Protein AF-0000000073405684 (afdb_homodimer)

pLDDT: mean 96.56, std 4.75, range [58.62, 98.75]

Radius of gyration: 21.15 Å; Cα contacts (8 Å, |Δi|>4): 332; chains: 2; bounding box: 46×58×38 Å

Foldseek 3Di:
DQDDPVLLLLLVQQVVQVVVVAADALVSSCVVVVHDSVVSVVSVVVCVVVPQWDQDPRHIHGDPVVVVLNLLLVLLLQLQLQVVVVVPDDSVVSNVVCSVPSSPDDSVVSLVSCVVSPNDQGGPVGHGRDND/DQDDPVLLLLLVQQVVQVVVVAADALVSSCVVVVHDSVVSVVSVVVCVVVPQWDQDPRHIHGDPVVVVLNLLLVLLLQLQLQVVVVVPDDSVVSNVVCSVPSSPDDSVVSLVSCVVSPNDQGGPVGHGRDND

Organism: Sulfolobus acidocaldarius (strain ATCC 33909 / DSM 639 / JCM 8929 / NBRC 15157 / NCIMB 11770) (NCBI:txid330779)

InterPro domains:
  IPR001367 Iron dependent repressor, metal binding and dimerisation domain [PF02742] (63-130)
  IPR022689 Iron dependent repressor [SM00529] (25-122)
  IPR036388 Winged helix-like DNA-binding domain superfamily [G3DSA:1.10.10.10] (1-130)
  IPR036390 Winged helix DNA-binding domain superfamily [SSF46785] (8-87)
  IPR036421 Iron dependent repressor, metal binding and dimerisation domain superfamily [SSF47979] (63-130)
  IPR050536 MntR/IdeR Metal-Dependent Regulators [PTHR33238] (1-131)

Solvent-accessible surface area (backbone atoms only — not comparable to full-atom values): 14371 Å² total; per-residue (Å²): 135,89,62,52,68,67,57,50,53,52,49,53,54,34,38,59,35,41,75,72,75,35,58,24,45,67,65,57,49,11,58,76,69,71,48,53,54,68,59,39,48,55,51,50,50,52,37,33,75,71,50,31,29,45,80,55,97,81,27,32,44,63,31,74,61,31,49,50,53,52,50,51,41,51,43,36,34,35,53,49,24,37,52,36,35,75,60,66,39,50,67,68,56,16,52,61,55,33,70,61,34,34,65,46,53,54,67,72,54,45,57,39,46,38,56,68,66,66,55,62,57,49,24,84,88,64,49,78,40,82,77,128,134,89,61,52,67,66,56,49,51,52,50,51,54,35,40,56,34,41,74,72,75,35,58,24,45,68,64,56,50,11,59,75,69,71,48,53,56,68,59,40,48,55,52,50,51,52,37,33,75,72,50,31,30,44,81,55,97,81,28,33,42,64,31,71,61,32,49,51,52,52,51,53,40,52,43,36,34,36,51,50,25,38,52,36,34,75,59,66,40,50,66,67,56,17,52,60,56,32,71,62,33,36,67,46,53,54,67,70,55,46,55,40,46,37,57,69,67,66,55,61,59,50,22,82,87,65,49,77,39,81,77,128

Nearest PDB structures (foldseek):
  2x4h-assembly1_D  TM=9.765E-01  e=5.285E-14  Saccharolobus solfataricus P2
  2it0-assembly1_C  TM=7.763E-01  e=2.070E-07  Mycobacterium tuberculosis
  2qq9-assembly1_A-2  TM=7.401E-01  e=2.922E-07  Corynebacterium diphtheriae
  1xcv-assembly1_A-2  TM=7.404E-01  e=1.162E-06  Corynebacterium diphtheriae
  1on2-assembly1_B  TM=7.197E-01  e=5.812E-06  Bacillus subtilis

Structure (mmCIF, N/CA/C/O backbone):
data_AF-0000000073405684-model_v1
#
loop_
_entity.id
_entity.type
_entity.pdbx_description
1 polymer 'Iron dependent repressor'
#
loop_
_atom_site.group_PDB
_atom_site.id
_atom_site.type_symbol
_atom_site.label_atom_id
_atom_site.label_alt_id
_atom_site.label_comp_id
_atom_site.label_asym_id
_atom_site.label_entity_id
_atom_site.label_seq_id
_atom_site.pdbx_PDB_ins_code
_atom_site.Cartn_x
_atom_site.Cartn_y
_atom_site.Cartn_z
_atom_site.occupancy
_atom_site.B_iso_or_equiv
_atom_site.auth_seq_id
_atom_site.auth_comp_id
_atom_site.auth_asym_id
_atom_site.auth_atom_id
_atom_site.pdbx_PDB_model_num
ATOM 1 N N . MET A 1 1 ? 5.945 -13.086 6.555 1 58.62 1 MET A N 1
ATOM 2 C CA . MET A 1 1 ? 6.559 -11.805 6.234 1 58.62 1 MET A CA 1
ATOM 3 C C . MET A 1 1 ? 5.824 -11.117 5.09 1 58.62 1 MET A C 1
ATOM 5 O O . MET A 1 1 ? 5.383 -11.773 4.148 1 58.62 1 MET A O 1
ATOM 9 N N . LYS A 1 2 ? 5.656 -9.773 5.109 1 78.75 2 LYS A N 1
ATOM 10 C CA . LYS A 1 2 ? 4.922 -9.016 4.098 1 78.75 2 LYS A CA 1
ATOM 11 C C . LYS A 1 2 ? 5.793 -8.742 2.877 1 78.75 2 LYS A C 1
ATOM 13 O O . LYS A 1 2 ? 6.949 -8.328 3.014 1 78.75 2 LYS A O 1
ATOM 18 N N . LEU A 1 3 ? 5.371 -9.188 1.781 1 90.94 3 LEU A N 1
ATOM 19 C CA . LEU A 1 3 ? 6.082 -8.977 0.525 1 90.94 3 LEU A CA 1
ATOM 20 C C . LEU A 1 3 ? 5.684 -7.641 -0.102 1 90.94 3 LEU A C 1
ATOM 22 O O . LEU A 1 3 ? 4.516 -7.25 -0.054 1 90.94 3 LEU A O 1
ATOM 26 N N . SER A 1 4 ? 6.695 -7.027 -0.669 1 91.75 4 SER A N 1
ATOM 27 C CA . SER A 1 4 ? 6.434 -5.82 -1.452 1 91.75 4 SER A CA 1
ATOM 28 C C . SER A 1 4 ? 5.84 -6.168 -2.814 1 91.75 4 SER A C 1
ATOM 30 O O . SER A 1 4 ? 5.898 -7.32 -3.25 1 91.75 4 SER A O 1
ATOM 32 N N . ARG A 1 5 ? 5.25 -5.16 -3.445 1 92.94 5 ARG A N 1
ATOM 33 C CA . ARG A 1 5 ? 4.711 -5.359 -4.789 1 92.94 5 ARG A CA 1
ATOM 34 C C . ARG A 1 5 ? 5.781 -5.902 -5.73 1 92.94 5 ARG A C 1
ATOM 36 O O . ARG A 1 5 ? 5.523 -6.82 -6.508 1 92.94 5 ARG A O 1
ATOM 43 N N . ARG A 1 6 ? 6.973 -5.328 -5.57 1 93.94 6 ARG A N 1
ATOM 44 C CA . ARG A 1 6 ? 8.078 -5.723 -6.438 1 93.94 6 ARG A CA 1
ATOM 45 C C . ARG A 1 6 ? 8.445 -7.188 -6.223 1 93.94 6 ARG A C 1
ATOM 47 O O . ARG A 1 6 ? 8.656 -7.93 -7.188 1 93.94 6 ARG A O 1
ATOM 54 N N . GLU A 1 7 ? 8.523 -7.531 -5.047 1 96.19 7 GLU A N 1
ATOM 55 C CA . GLU A 1 7 ? 8.844 -8.922 -4.73 1 96.19 7 GLU A CA 1
ATOM 56 C C . GLU A 1 7 ? 7.801 -9.875 -5.309 1 96.19 7 GLU A C 1
ATOM 58 O O . GLU A 1 7 ? 8.148 -10.93 -5.844 1 96.19 7 GLU A O 1
ATOM 63 N N . LEU A 1 8 ? 6.594 -9.453 -5.195 1 96.75 8 LEU A N 1
ATOM 64 C CA . LEU A 1 8 ? 5.512 -10.289 -5.703 1 96.75 8 LEU A CA 1
ATOM 65 C C . LEU A 1 8 ? 5.594 -10.422 -7.223 1 96.75 8 LEU A C 1
ATOM 67 O O . LEU A 1 8 ? 5.344 -11.492 -7.77 1 96.75 8 LEU A O 1
ATOM 71 N N . ILE A 1 9 ? 5.98 -9.391 -7.867 1 96.5 9 ILE A N 1
ATOM 72 C CA . ILE A 1 9 ? 6.113 -9.391 -9.32 1 96.5 9 ILE A CA 1
ATOM 73 C C . ILE A 1 9 ? 7.203 -10.375 -9.734 1 96.5 9 ILE A C 1
ATOM 75 O O . ILE A 1 9 ? 7.055 -11.086 -10.734 1 96.5 9 ILE A O 1
ATOM 79 N N . TYR A 1 10 ? 8.281 -10.414 -8.977 1 98 10 TYR A N 1
ATOM 80 C CA . TYR A 1 10 ? 9.336 -11.391 -9.234 1 98 10 TYR A CA 1
ATOM 81 C C . TYR A 1 10 ? 8.805 -12.812 -9.109 1 98 10 TYR A C 1
ATOM 83 O O . TYR A 1 10 ? 9.117 -13.672 -9.93 1 98 10 TYR A O 1
ATOM 91 N N . LEU A 1 11 ? 8.039 -13.016 -8.117 1 98.19 11 LEU A N 1
ATOM 92 C CA . LEU A 1 11 ? 7.504 -14.352 -7.883 1 98.19 11 LEU A CA 1
ATOM 93 C C . LEU A 1 11 ? 6.586 -14.781 -9.023 1 98.19 11 LEU A C 1
ATOM 95 O O . LEU A 1 11 ? 6.629 -15.93 -9.461 1 98.19 11 LEU A O 1
ATOM 99 N N . VAL A 1 12 ? 5.84 -13.875 -9.461 1 97.31 12 VAL A N 1
ATOM 100 C CA . VAL A 1 12 ? 4.934 -14.172 -10.57 1 97.31 12 VAL A CA 1
ATOM 101 C C . VAL A 1 12 ? 5.738 -14.539 -11.812 1 97.31 12 VAL A C 1
ATOM 103 O O . VAL A 1 12 ? 5.395 -15.477 -12.531 1 97.31 12 VAL A O 1
ATOM 106 N N . ALA A 1 13 ? 6.789 -13.805 -12.055 1 98.06 13 ALA A N 1
ATOM 107 C CA . ALA A 1 13 ? 7.645 -14.078 -13.203 1 98.06 13 ALA A CA 1
ATOM 108 C C . ALA A 1 13 ? 8.266 -15.469 -13.109 1 98.06 13 ALA A C 1
ATOM 110 O O . ALA A 1 13 ? 8.289 -16.219 -14.094 1 98.06 13 ALA A O 1
ATOM 111 N N . VAL A 1 14 ? 8.75 -15.805 -11.953 1 98.56 14 VAL A N 1
ATOM 112 C CA . VAL A 1 14 ? 9.344 -17.125 -11.742 1 98.56 14 VAL A CA 1
ATOM 113 C C . VAL A 1 14 ? 8.289 -18.203 -11.953 1 98.56 14 VAL A C 1
ATOM 115 O O . VAL A 1 14 ? 8.523 -19.172 -12.68 1 98.56 14 VAL A O 1
ATOM 118 N N . ARG A 1 15 ? 7.188 -18.016 -11.367 1 98.19 15 ARG A N 1
ATOM 119 C CA . ARG A 1 15 ? 6.098 -18.984 -11.43 1 98.19 15 ARG A CA 1
ATOM 120 C C . ARG A 1 15 ? 5.668 -19.219 -12.867 1 98.19 15 ARG A C 1
ATOM 122 O O . ARG A 1 15 ? 5.309 -20.344 -13.234 1 98.19 15 ARG A O 1
ATOM 129 N N . LYS A 1 16 ? 5.648 -18.188 -13.641 1 97.62 16 LYS A N 1
ATOM 130 C CA . LYS A 1 16 ? 5.285 -18.281 -15.055 1 97.62 16 LYS A CA 1
ATOM 131 C C . LYS A 1 16 ? 6.078 -19.375 -15.758 1 97.62 16 LYS A C 1
ATOM 133 O O . LYS A 1 16 ? 5.508 -20.188 -16.484 1 97.62 16 LYS A O 1
ATOM 138 N N . TYR A 1 17 ? 7.328 -19.438 -15.555 1 98.19 17 TYR A N 1
ATOM 139 C CA . TYR A 1 17 ? 8.188 -20.438 -16.172 1 98.19 17 TYR A CA 1
ATOM 140 C C . TYR A 1 17 ? 8.008 -21.812 -15.523 1 98.19 17 TYR A C 1
ATOM 142 O O . TYR A 1 17 ? 7.961 -22.828 -16.203 1 98.19 17 TYR A O 1
ATOM 150 N N . ASN A 1 18 ? 7.875 -21.812 -14.242 1 98.31 18 ASN A N 1
ATOM 151 C CA . ASN A 1 18 ? 7.695 -23.062 -13.523 1 98.31 18 ASN A CA 1
ATOM 152 C C . ASN A 1 18 ? 6.402 -23.766 -13.93 1 98.31 18 ASN A C 1
ATOM 154 O O . ASN A 1 18 ? 6.367 -25 -14.047 1 98.31 18 ASN A O 1
ATOM 158 N N . ASP A 1 19 ? 5.438 -23 -14.125 1 97.12 19 ASP A N 1
ATOM 159 C CA . ASP A 1 19 ? 4.152 -23.547 -14.539 1 97.12 19 ASP A CA 1
ATOM 160 C C . ASP A 1 19 ? 4.262 -24.234 -15.898 1 97.12 19 ASP A C 1
ATOM 162 O O . ASP A 1 19 ? 3.432 -25.078 -16.25 1 97.12 19 ASP A O 1
ATOM 166 N N . GLN A 1 20 ? 5.25 -23.875 -16.672 1 97.44 20 GLN A N 1
ATOM 167 C CA . GLN A 1 20 ? 5.48 -24.469 -17.984 1 97.44 20 GLN A CA 1
ATOM 168 C C . GLN A 1 20 ? 6.422 -25.656 -17.891 1 97.44 20 GLN A C 1
ATOM 170 O O . GLN A 1 20 ? 6.855 -26.188 -18.922 1 97.44 20 GLN A O 1
ATOM 175 N N . GLY A 1 21 ? 6.781 -25.953 -16.688 1 96.94 21 GLY A N 1
ATOM 176 C CA . GLY A 1 21 ? 7.645 -27.094 -16.484 1 96.94 21 GLY A CA 1
ATOM 177 C C . GLY A 1 21 ? 9.125 -26.766 -16.609 1 96.94 21 GLY A C 1
ATOM 178 O O . GLY A 1 21 ? 9.953 -27.672 -16.75 1 96.94 21 GLY A O 1
ATOM 179 N N . LYS A 1 22 ? 9.375 -25.5 -16.609 1 97.25 22 LYS A N 1
ATOM 180 C CA . LYS A 1 22 ? 10.766 -25.078 -16.75 1 97.25 22 LYS A CA 1
ATOM 181 C C . LYS A 1 22 ? 11.273 -24.406 -15.477 1 97.25 22 LYS A C 1
ATOM 183 O O . LYS A 1 22 ? 10.492 -23.781 -14.742 1 97.25 22 LYS A O 1
ATOM 188 N N . GLN A 1 23 ? 12.523 -24.625 -15.219 1 97.44 23 GLN A N 1
ATOM 189 C CA . GLN A 1 23 ? 13.156 -23.766 -14.211 1 97.44 23 GLN A CA 1
ATOM 190 C C . GLN A 1 23 ? 13.516 -22.406 -14.789 1 97.44 23 GLN A C 1
ATOM 192 O O . GLN A 1 23 ? 14.062 -22.312 -15.891 1 97.44 23 GLN A O 1
ATOM 197 N N . ALA A 1 24 ? 13.188 -21.422 -14 1 98.44 24 ALA A N 1
ATOM 198 C CA . ALA A 1 24 ? 13.461 -20.062 -14.484 1 98.44 24 ALA A CA 1
ATOM 199 C C . ALA A 1 24 ? 14.961 -19.766 -14.477 1 98.44 24 ALA A C 1
ATOM 201 O O . ALA A 1 24 ? 15.711 -20.359 -13.688 1 98.44 24 ALA A O 1
ATOM 202 N N . LYS A 1 25 ? 15.32 -18.891 -15.32 1 98.31 25 LYS A N 1
ATOM 203 C CA . LYS A 1 25 ? 16.703 -18.406 -15.375 1 98.31 25 LYS A CA 1
ATOM 204 C C . LYS A 1 25 ? 16.781 -16.922 -15.039 1 98.31 25 LYS A C 1
ATOM 206 O O . LYS A 1 25 ? 15.875 -16.156 -15.367 1 98.31 25 LYS A O 1
ATOM 211 N N . LEU A 1 26 ? 17.922 -16.609 -14.422 1 97.94 26 LEU A N 1
ATOM 212 C CA . LEU A 1 26 ? 18.141 -15.227 -14.039 1 97.94 26 LEU A CA 1
ATOM 213 C C . LEU A 1 26 ? 17.938 -14.297 -15.227 1 97.94 26 LEU A C 1
ATOM 215 O O . LEU A 1 26 ? 17.266 -13.273 -15.109 1 97.94 26 LEU A O 1
ATOM 219 N N . SER A 1 27 ? 18.406 -14.688 -16.359 1 97.69 27 SER A N 1
ATOM 220 C CA . SER A 1 27 ? 18.359 -13.844 -17.547 1 97.69 27 SER A CA 1
ATOM 221 C C . SER A 1 27 ? 16.922 -13.703 -18.062 1 97.69 27 SER A C 1
ATOM 223 O O . SER A 1 27 ? 16.547 -12.648 -18.562 1 97.69 27 SER A O 1
ATOM 225 N N . TRP A 1 28 ? 16.156 -14.734 -17.953 1 98.31 28 TRP A N 1
ATOM 226 C CA . TRP A 1 28 ? 14.758 -14.688 -18.375 1 98.31 28 TRP A CA 1
ATOM 227 C C . TRP A 1 28 ? 13.953 -13.711 -17.516 1 98.31 28 TRP A C 1
ATOM 229 O O . TRP A 1 28 ? 13.18 -12.906 -18.031 1 98.31 28 TRP A O 1
ATOM 239 N N . ILE A 1 29 ? 14.219 -13.82 -16.219 1 98.44 29 ILE A N 1
ATOM 240 C CA . ILE A 1 29 ? 13.516 -12.961 -15.273 1 98.44 29 ILE A CA 1
ATOM 241 C C . ILE A 1 29 ? 13.898 -11.5 -15.508 1 98.44 29 ILE A C 1
ATOM 243 O O . ILE A 1 29 ? 13.031 -10.625 -15.555 1 98.44 29 ILE A O 1
ATOM 247 N N . ALA A 1 30 ? 15.172 -11.258 -15.695 1 98.38 30 ALA A N 1
ATOM 248 C CA . ALA A 1 30 ? 15.656 -9.906 -15.945 1 98.38 30 ALA A CA 1
ATOM 249 C C . ALA A 1 30 ? 15.016 -9.32 -17.203 1 98.38 30 ALA A C 1
ATOM 251 O O . ALA A 1 30 ? 14.586 -8.164 -17.203 1 98.38 30 ALA A O 1
ATOM 252 N N . ARG A 1 31 ? 14.883 -10.094 -18.203 1 98.06 31 ARG A N 1
ATOM 253 C CA . ARG A 1 31 ? 14.289 -9.672 -19.469 1 98.06 31 ARG A CA 1
ATOM 254 C C . ARG A 1 31 ? 12.797 -9.383 -19.312 1 98.06 31 ARG A C 1
ATOM 256 O O . ARG A 1 31 ? 12.305 -8.352 -19.766 1 98.06 31 ARG A O 1
ATOM 263 N N . ASP A 1 32 ? 12.117 -10.328 -18.656 1 97.44 32 ASP A N 1
ATOM 264 C CA . ASP A 1 32 ? 10.68 -10.188 -18.438 1 97.44 32 ASP A CA 1
ATOM 265 C C . ASP A 1 32 ? 10.359 -8.898 -17.688 1 97.44 32 ASP A C 1
ATOM 267 O O . ASP A 1 32 ? 9.367 -8.234 -17.984 1 97.44 32 ASP A O 1
ATOM 271 N N . LEU A 1 33 ? 11.195 -8.602 -16.703 1 97.62 33 LEU A N 1
ATOM 272 C CA . LEU A 1 33 ? 10.898 -7.48 -15.812 1 97.62 33 LEU A CA 1
ATOM 273 C C . LEU A 1 33 ? 11.602 -6.211 -16.281 1 97.62 33 LEU A C 1
ATOM 275 O O . LEU A 1 33 ? 11.461 -5.152 -15.664 1 97.62 33 LEU A O 1
ATOM 279 N N . LYS A 1 34 ? 12.344 -6.289 -17.344 1 97.94 34 LYS A N 1
ATOM 280 C CA . LYS A 1 34 ? 13.039 -5.16 -17.953 1 97.94 34 LYS A CA 1
ATOM 281 C C . LYS A 1 34 ? 13.961 -4.477 -16.953 1 97.94 34 LYS A C 1
ATOM 283 O O . LYS A 1 34 ? 13.93 -3.254 -16.812 1 97.94 34 LYS A O 1
ATOM 288 N N . ILE A 1 35 ? 14.75 -5.289 -16.281 1 97.69 35 ILE A N 1
ATOM 289 C CA . ILE A 1 35 ? 15.742 -4.793 -15.344 1 97.69 35 ILE A CA 1
ATOM 290 C C . ILE A 1 35 ? 17.094 -5.465 -15.617 1 97.69 35 ILE A C 1
ATOM 292 O O . ILE A 1 35 ? 17.172 -6.438 -16.375 1 97.69 35 ILE A O 1
ATOM 296 N N . SER A 1 36 ? 18.141 -4.918 -15.031 1 97.69 36 SER A N 1
ATOM 297 C CA . SER A 1 36 ? 19.469 -5.488 -15.25 1 97.69 36 SER A CA 1
ATOM 298 C C . SER A 1 36 ? 19.609 -6.848 -14.57 1 97.69 36 SER A C 1
ATOM 300 O O . SER A 1 36 ? 18.984 -7.094 -13.531 1 97.69 36 SER A O 1
ATOM 302 N N . PRO A 1 37 ? 20.453 -7.695 -15.133 1 97.12 37 PRO A N 1
ATOM 303 C CA . PRO A 1 37 ? 20.703 -8.977 -14.477 1 97.12 37 PRO A CA 1
ATOM 304 C C . PRO A 1 37 ? 21.25 -8.82 -13.055 1 97.12 37 PRO A C 1
ATOM 306 O O . PRO A 1 37 ? 20.922 -9.617 -12.172 1 97.12 37 PRO A O 1
ATOM 309 N N . ALA A 1 38 ? 22.031 -7.84 -12.914 1 97.56 38 ALA A N 1
ATOM 310 C CA . ALA A 1 38 ? 22.578 -7.594 -11.586 1 97.56 38 ALA A CA 1
ATOM 311 C C . ALA A 1 38 ? 21.469 -7.293 -10.586 1 97.56 38 ALA A C 1
ATOM 313 O O . ALA A 1 38 ? 21.484 -7.812 -9.469 1 97.56 38 ALA A O 1
ATOM 314 N N . SER A 1 39 ? 20.484 -6.461 -10.922 1 96.94 39 SER A N 1
ATOM 315 C CA . SER A 1 39 ? 19.328 -6.141 -10.07 1 96.94 39 SER A CA 1
ATOM 316 C C . SER A 1 39 ? 18.469 -7.375 -9.82 1 96.94 39 SER A C 1
ATOM 318 O O . SER A 1 39 ? 18.047 -7.621 -8.688 1 96.94 39 SER A O 1
ATOM 320 N N . ALA A 1 40 ? 18.281 -8.047 -10.898 1 98 40 ALA A N 1
ATOM 321 C CA . ALA A 1 40 ? 17.5 -9.273 -10.758 1 98 40 ALA A CA 1
ATOM 322 C C . ALA A 1 40 ? 18.172 -10.242 -9.797 1 98 40 ALA A C 1
ATOM 324 O O . ALA A 1 40 ? 17.516 -10.844 -8.945 1 98 40 ALA A O 1
ATOM 325 N N . PHE A 1 41 ? 19.453 -10.414 -9.945 1 97.88 41 PHE A N 1
ATOM 326 C CA . PHE A 1 41 ? 20.219 -11.32 -9.094 1 97.88 41 PHE A CA 1
ATOM 327 C C . PHE A 1 41 ? 20.062 -10.945 -7.621 1 97.88 41 PHE A C 1
ATOM 329 O O . PHE A 1 41 ? 19.75 -11.797 -6.785 1 97.88 41 PHE A O 1
ATOM 336 N N . GLU A 1 42 ? 20.281 -9.742 -7.355 1 98.12 42 GLU A N 1
ATOM 337 C CA . GLU A 1 42 ? 20.203 -9.266 -5.98 1 98.12 42 GLU A CA 1
ATOM 338 C C . GLU A 1 42 ? 18.812 -9.531 -5.391 1 98.12 42 GLU A C 1
ATOM 340 O O . GLU A 1 42 ? 18.703 -10.008 -4.258 1 98.12 42 GLU A O 1
ATOM 345 N N . GLU A 1 43 ? 17.797 -9.234 -6.125 1 97.44 43 GLU A N 1
ATOM 346 C CA . GLU A 1 43 ? 16.438 -9.406 -5.641 1 97.44 43 GLU A CA 1
ATOM 347 C C . GLU A 1 43 ? 16.094 -10.883 -5.469 1 97.44 43 GLU A C 1
ATOM 349 O O . GLU A 1 43 ? 15.445 -11.266 -4.492 1 97.44 43 GLU A O 1
ATOM 354 N N . LEU A 1 44 ? 16.531 -11.617 -6.375 1 98.38 44 LEU A N 1
ATOM 355 C CA . LEU A 1 44 ? 16.266 -13.047 -6.289 1 98.38 44 LEU A CA 1
ATOM 356 C C . LEU A 1 44 ? 17.016 -13.664 -5.113 1 98.38 44 LEU A C 1
ATOM 358 O O . LEU A 1 44 ? 16.531 -14.609 -4.484 1 98.38 44 LEU A O 1
ATOM 362 N N . GLN A 1 45 ? 18.188 -13.172 -4.844 1 98.12 45 GLN A N 1
ATOM 363 C CA . GLN A 1 45 ? 18.906 -13.617 -3.66 1 98.12 45 GLN A CA 1
ATOM 364 C C . GLN A 1 45 ? 18.125 -13.305 -2.385 1 98.12 45 GLN A C 1
ATOM 366 O O . GLN A 1 45 ? 18.047 -14.133 -1.479 1 98.12 45 GLN A O 1
ATOM 371 N N . HIS A 1 46 ? 17.594 -12.141 -2.342 1 97.38 46 HIS A N 1
ATOM 372 C CA . HIS A 1 46 ? 16.781 -11.742 -1.195 1 97.38 46 HIS A CA 1
ATOM 373 C C . HIS A 1 46 ? 15.57 -12.656 -1.031 1 97.38 46 HIS A C 1
ATOM 375 O O . HIS A 1 46 ? 15.258 -13.094 0.081 1 97.38 46 HIS A O 1
ATOM 381 N N . LEU A 1 47 ? 14.93 -12.953 -2.119 1 98.12 47 LEU A N 1
ATOM 382 C CA . LEU A 1 47 ? 13.75 -13.812 -2.102 1 98.12 47 LEU A CA 1
ATOM 383 C C . LEU A 1 47 ? 14.109 -15.227 -1.656 1 98.12 47 LEU A C 1
ATOM 385 O O . LEU A 1 47 ? 13.32 -15.891 -0.974 1 98.12 47 LEU A O 1
ATOM 389 N N . GLU A 1 48 ? 15.25 -15.664 -2.061 1 98.38 48 GLU A N 1
ATOM 390 C CA . GLU A 1 48 ? 15.711 -16.984 -1.642 1 98.38 48 GLU A CA 1
ATOM 391 C C . GLU A 1 48 ? 15.977 -17.016 -0.14 1 98.38 48 GLU A C 1
ATOM 393 O O . GLU A 1 48 ? 15.578 -17.969 0.542 1 98.38 48 GLU A O 1
ATOM 398 N N . LYS A 1 49 ? 16.656 -16 0.326 1 97.81 49 LYS A N 1
ATOM 399 C CA . LYS A 1 49 ? 16.953 -15.914 1.753 1 97.81 49 LYS A CA 1
ATOM 400 C C . LYS A 1 49 ? 15.672 -15.914 2.582 1 97.81 49 LYS A C 1
ATOM 402 O O . LYS A 1 49 ? 15.641 -16.469 3.686 1 97.81 49 LYS A O 1
ATOM 407 N N . LYS A 1 50 ? 14.648 -15.352 2.004 1 97.12 50 LYS A N 1
ATOM 408 C CA . LYS A 1 50 ? 13.359 -15.273 2.691 1 97.12 50 LYS A CA 1
ATOM 409 C C . LYS A 1 50 ? 12.57 -16.562 2.527 1 97.12 50 LYS A C 1
ATOM 411 O O . LYS A 1 50 ? 11.5 -16.719 3.119 1 97.12 50 LYS A O 1
ATOM 416 N N . GLY A 1 51 ? 13.023 -17.438 1.647 1 97.88 51 GLY A N 1
ATOM 417 C CA . GLY A 1 51 ? 12.43 -18.766 1.507 1 97.88 51 GLY A CA 1
ATOM 418 C C . GLY A 1 51 ? 11.32 -18.812 0.469 1 97.88 51 GLY A C 1
ATOM 419 O O . GLY A 1 51 ? 10.539 -19.766 0.438 1 97.88 51 GLY A O 1
ATOM 420 N N . PHE A 1 52 ? 11.219 -17.844 -0.449 1 98.38 52 PHE A N 1
ATOM 421 C CA . PHE A 1 52 ? 10.125 -17.781 -1.41 1 98.38 52 PHE A CA 1
ATOM 422 C C . PHE A 1 52 ? 10.508 -18.469 -2.711 1 98.38 52 PHE A C 1
ATOM 424 O O . PHE A 1 52 ? 9.641 -18.828 -3.512 1 98.38 52 PHE A O 1
ATOM 431 N N . ILE A 1 53 ? 11.805 -18.594 -2.92 1 98.69 53 ILE A N 1
ATOM 432 C CA . ILE A 1 53 ? 12.305 -19.312 -4.086 1 98.69 53 ILE A CA 1
ATOM 433 C C . ILE A 1 53 ? 13.523 -20.141 -3.693 1 98.69 53 ILE A C 1
ATOM 435 O O . ILE A 1 53 ? 14.062 -19.984 -2.594 1 98.69 53 ILE A O 1
ATOM 439 N N . GLU A 1 54 ? 13.852 -21.016 -4.562 1 98.56 54 GLU A N 1
ATOM 440 C CA . GLU A 1 54 ? 15.062 -21.812 -4.438 1 98.56 54 GLU A CA 1
ATOM 441 C C . GLU A 1 54 ? 15.898 -21.766 -5.719 1 98.56 54 GLU A C 1
ATOM 443 O O . GLU A 1 54 ? 15.359 -21.875 -6.82 1 98.56 54 GLU A O 1
ATOM 448 N N . LYS A 1 55 ? 17.141 -21.609 -5.48 1 97.88 55 LYS A N 1
ATOM 449 C CA . LYS A 1 55 ? 18.078 -21.625 -6.605 1 97.88 55 LYS A CA 1
ATOM 450 C C . LYS A 1 55 ? 18.938 -22.875 -6.594 1 97.88 55 LYS A C 1
ATOM 452 O O . LYS A 1 55 ? 19.469 -23.266 -5.555 1 97.88 55 LYS A O 1
ATOM 457 N N . LYS A 1 56 ? 18.969 -23.531 -7.727 1 96.62 56 LYS A N 1
ATOM 458 C CA . LYS A 1 56 ? 19.844 -24.672 -7.973 1 96.62 56 LYS A CA 1
ATOM 459 C C . LYS A 1 56 ? 20.562 -24.531 -9.305 1 96.62 56 LYS A C 1
ATOM 461 O O . LYS A 1 56 ? 20.391 -23.547 -10.016 1 96.62 56 LYS A O 1
ATOM 466 N N . LYS A 1 57 ? 21.406 -25.531 -9.633 1 95.44 57 LYS A N 1
ATOM 467 C CA . LYS A 1 57 ? 22.156 -25.516 -10.875 1 95.44 57 LYS A CA 1
ATOM 468 C C . LYS A 1 57 ? 21.219 -25.469 -12.086 1 95.44 57 LYS A C 1
ATOM 470 O O . LYS A 1 57 ? 21.531 -24.828 -13.094 1 95.44 57 LYS A O 1
ATOM 475 N N . GLU A 1 58 ? 20.062 -26.062 -11.906 1 95.06 58 GLU A N 1
ATOM 476 C CA . GLU A 1 58 ? 19.109 -26.203 -13.008 1 95.06 58 GLU A CA 1
ATOM 477 C C . GLU A 1 58 ? 18.328 -24.906 -13.227 1 95.06 58 GLU A C 1
ATOM 479 O O . GLU A 1 58 ? 17.734 -24.703 -14.289 1 95.06 58 GLU A O 1
ATOM 484 N N . GLY A 1 59 ? 18.25 -24.109 -12.148 1 97.88 59 GLY A N 1
ATOM 485 C CA . GLY A 1 59 ? 17.516 -22.859 -12.289 1 97.88 59 GLY A CA 1
ATOM 486 C C . GLY A 1 59 ? 16.781 -22.453 -11.031 1 97.88 59 GLY A C 1
ATOM 487 O O . GLY A 1 59 ? 17.156 -22.859 -9.93 1 97.88 59 GLY A O 1
ATOM 488 N N . ILE A 1 60 ? 15.875 -21.578 -11.227 1 98.69 60 ILE A N 1
ATOM 489 C CA . ILE A 1 60 ? 15.156 -20.984 -10.102 1 98.69 60 ILE A CA 1
ATOM 490 C C . ILE A 1 60 ? 13.742 -21.547 -10.039 1 98.69 60 ILE A C 1
ATOM 492 O O . ILE A 1 60 ? 13.031 -21.562 -11.047 1 98.69 60 ILE A O 1
ATOM 496 N N . SER A 1 61 ? 13.336 -22 -8.914 1 98.69 61 SER A N 1
ATOM 497 C CA . SER A 1 61 ? 11.984 -22.5 -8.695 1 98.69 61 SER A CA 1
ATOM 498 C C . SER A 1 61 ? 11.305 -21.766 -7.539 1 98.69 61 SER A C 1
ATOM 500 O O . SER A 1 61 ? 11.953 -21.422 -6.555 1 98.69 61 SER A O 1
ATOM 502 N N . ILE A 1 62 ? 10.031 -21.609 -7.711 1 98.56 62 ILE A N 1
ATOM 503 C CA . ILE A 1 62 ? 9.25 -21.016 -6.633 1 98.56 62 ILE A CA 1
ATOM 504 C C . ILE A 1 62 ? 8.906 -22.078 -5.594 1 98.56 62 ILE A C 1
ATOM 506 O O . ILE A 1 62 ? 8.664 -23.234 -5.938 1 98.56 62 ILE A O 1
ATOM 510 N N . THR A 1 63 ? 8.93 -21.719 -4.32 1 98.38 63 THR A N 1
ATOM 511 C CA . THR A 1 63 ? 8.602 -22.656 -3.244 1 98.38 63 THR A CA 1
ATOM 512 C C . THR A 1 63 ? 7.102 -22.641 -2.969 1 98.38 63 THR A C 1
ATOM 514 O O . THR A 1 63 ? 6.363 -21.844 -3.533 1 98.38 63 THR A O 1
ATOM 517 N N . GLU A 1 64 ? 6.707 -23.547 -2.064 1 97.81 64 GLU A N 1
ATOM 518 C CA . GLU A 1 64 ? 5.316 -23.547 -1.631 1 97.81 64 GLU A CA 1
ATOM 519 C C . GLU A 1 64 ? 4.945 -22.25 -0.942 1 97.81 64 GLU A C 1
ATOM 521 O O . GLU A 1 64 ? 3.83 -21.75 -1.103 1 97.81 64 GLU A O 1
ATOM 526 N N . THR A 1 65 ? 5.867 -21.75 -0.198 1 97.5 65 THR A N 1
ATOM 527 C CA . THR A 1 65 ? 5.656 -20.469 0.474 1 97.5 65 THR A CA 1
ATOM 528 C C . THR A 1 65 ? 5.477 -19.344 -0.542 1 97.5 65 THR A C 1
ATOM 530 O O . THR A 1 65 ? 4.625 -18.469 -0.367 1 97.5 65 THR A O 1
ATOM 533 N N . GLY A 1 66 ? 6.242 -19.375 -1.616 1 97.75 66 GLY A N 1
ATOM 534 C CA . GLY A 1 66 ? 6.102 -18.406 -2.686 1 97.75 66 GLY A CA 1
ATOM 535 C C . GLY A 1 66 ? 4.773 -18.5 -3.41 1 97.75 66 GLY A C 1
ATOM 536 O O . GLY A 1 66 ? 4.156 -17.469 -3.721 1 97.75 66 GLY A O 1
ATOM 537 N N . ILE A 1 67 ? 4.355 -19.688 -3.629 1 97.25 67 ILE A N 1
ATOM 538 C CA . ILE A 1 67 ? 3.082 -19.922 -4.301 1 97.25 67 ILE A CA 1
ATOM 539 C C . ILE A 1 67 ? 1.94 -19.375 -3.441 1 97.25 67 ILE A C 1
ATOM 541 O O . ILE A 1 67 ? 1.052 -18.688 -3.943 1 97.25 67 ILE A O 1
ATOM 545 N N . LYS A 1 68 ? 2.004 -19.688 -2.193 1 96.12 68 LYS A N 1
ATOM 546 C CA . LYS A 1 68 ? 0.977 -19.219 -1.269 1 96.12 68 LYS A CA 1
ATOM 547 C C . LYS A 1 68 ? 0.904 -17.688 -1.256 1 96.12 68 LYS A C 1
ATOM 549 O O . LYS A 1 68 ? -0.186 -17.109 -1.209 1 96.12 68 LYS A O 1
ATOM 554 N N . ALA A 1 69 ? 2.02 -17.047 -1.334 1 96.56 69 ALA A N 1
ATOM 55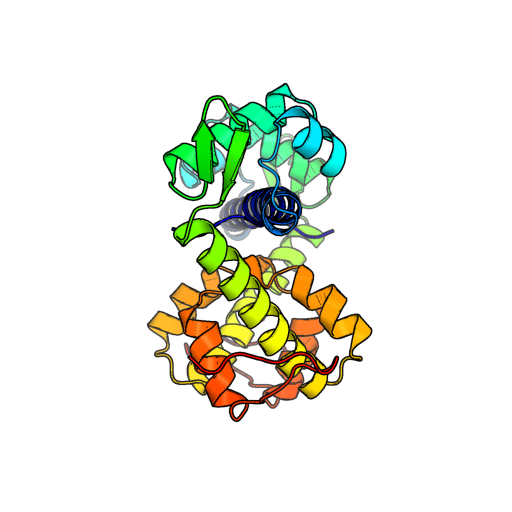5 C CA . ALA A 1 69 ? 2.061 -15.586 -1.355 1 96.56 69 ALA A CA 1
ATOM 556 C C . ALA A 1 69 ? 1.348 -15.031 -2.588 1 96.56 69 ALA A C 1
ATOM 558 O O . ALA A 1 69 ? 0.589 -14.07 -2.492 1 96.56 69 ALA A O 1
ATOM 559 N N . ILE A 1 70 ? 1.54 -15.656 -3.715 1 96.62 70 ILE A N 1
ATOM 560 C CA . ILE A 1 70 ? 0.896 -15.234 -4.953 1 96.62 70 ILE A CA 1
ATOM 561 C C . ILE A 1 70 ? -0.611 -15.461 -4.855 1 96.62 70 ILE A C 1
ATOM 563 O O . ILE A 1 70 ? -1.402 -14.602 -5.25 1 96.62 70 ILE A O 1
ATOM 567 N N . GLU A 1 71 ? -0.978 -16.609 -4.332 1 95.81 71 GLU A N 1
ATOM 568 C CA . GLU A 1 71 ? -2.391 -16.953 -4.207 1 95.81 71 GLU A CA 1
ATOM 569 C C . GLU A 1 71 ? -3.113 -15.984 -3.277 1 95.81 71 GLU A C 1
ATOM 571 O O . GLU A 1 71 ? -4.258 -15.602 -3.535 1 95.81 71 GLU A O 1
ATOM 576 N N . GLU A 1 72 ? -2.467 -15.664 -2.211 1 96.19 72 GLU A N 1
ATOM 577 C CA . GLU A 1 72 ? -3.033 -14.688 -1.283 1 96.19 72 GLU A CA 1
ATOM 578 C C . GLU A 1 72 ? -3.229 -13.328 -1.958 1 96.19 72 GLU A C 1
ATOM 580 O O . GLU A 1 72 ? -4.234 -12.656 -1.729 1 96.19 72 GLU A O 1
ATOM 585 N N . LEU A 1 73 ? -2.301 -12.969 -2.766 1 96.5 73 LEU A N 1
ATOM 586 C CA . LEU A 1 73 ? -2.42 -11.711 -3.504 1 96.5 73 LEU A CA 1
ATOM 587 C C . LEU A 1 73 ? -3.605 -11.758 -4.461 1 96.5 73 LEU A C 1
ATOM 589 O O . LEU A 1 73 ? -4.367 -10.789 -4.559 1 96.5 73 LEU A O 1
ATOM 593 N N . VAL A 1 74 ? -3.775 -12.836 -5.148 1 96.44 74 VAL A N 1
ATOM 594 C CA . VAL A 1 74 ? -4.859 -13 -6.113 1 96.44 74 VAL A CA 1
ATOM 595 C C . VAL A 1 74 ? -6.203 -12.945 -5.395 1 96.44 74 VAL A C 1
ATOM 597 O O . VAL A 1 74 ? -7.133 -12.281 -5.852 1 96.44 74 VAL A O 1
ATOM 600 N N . ARG A 1 75 ? -6.281 -13.633 -4.324 1 97.44 75 ARG A N 1
ATOM 601 C CA . ARG A 1 75 ? -7.512 -13.625 -3.541 1 97.44 75 ARG A CA 1
ATOM 602 C C . ARG A 1 75 ? -7.848 -12.211 -3.064 1 97.44 75 ARG A C 1
ATOM 604 O O . ARG A 1 75 ? -8.984 -11.758 -3.203 1 97.44 75 ARG A O 1
ATOM 611 N N . ALA A 1 76 ? -6.875 -11.562 -2.518 1 97.5 76 ALA A N 1
ATOM 612 C CA . ALA A 1 76 ? -7.07 -10.195 -2.057 1 97.5 76 ALA A CA 1
ATOM 613 C C . ALA A 1 76 ? -7.562 -9.297 -3.191 1 97.5 76 ALA A C 1
ATOM 615 O O . ALA A 1 76 ? -8.516 -8.539 -3.021 1 97.5 76 ALA A O 1
ATOM 616 N N . HIS A 1 77 ? -6.949 -9.422 -4.32 1 97.94 77 HIS A N 1
ATOM 617 C CA . HIS A 1 77 ? -7.297 -8.633 -5.5 1 97.94 77 HIS A CA 1
ATOM 618 C C . HIS A 1 77 ? -8.758 -8.836 -5.883 1 97.94 77 HIS A C 1
ATOM 620 O O . HIS A 1 77 ? -9.5 -7.863 -6.066 1 97.94 77 HIS A O 1
ATOM 626 N N . ARG A 1 78 ? -9.156 -10.039 -5.879 1 98.5 78 ARG A N 1
ATOM 627 C CA . ARG A 1 78 ? -10.5 -10.375 -6.336 1 98.5 78 ARG A CA 1
ATOM 628 C C . ARG A 1 78 ? -11.555 -9.906 -5.34 1 98.5 78 ARG A C 1
ATOM 630 O O . ARG A 1 78 ? -12.617 -9.414 -5.73 1 98.5 78 ARG A O 1
ATOM 637 N N . ILE A 1 79 ? -11.281 -10.031 -4.098 1 98.38 79 ILE A N 1
ATOM 638 C CA . ILE A 1 79 ? -12.219 -9.609 -3.064 1 98.38 79 ILE A CA 1
ATOM 639 C C . ILE A 1 79 ? -12.32 -8.086 -3.057 1 98.38 79 ILE A C 1
ATOM 641 O O . ILE A 1 79 ? -13.422 -7.535 -2.965 1 98.38 79 ILE A O 1
ATOM 645 N N . LEU A 1 80 ? -11.242 -7.406 -3.186 1 98.62 80 LEU A N 1
ATOM 646 C CA . LEU A 1 80 ? -11.234 -5.949 -3.209 1 98.62 80 LEU A CA 1
ATOM 647 C C . LEU A 1 80 ? -11.945 -5.426 -4.453 1 98.62 80 LEU A C 1
ATOM 649 O O . LEU A 1 80 ? -12.703 -4.453 -4.379 1 98.62 80 LEU A O 1
ATOM 653 N N . GLU A 1 81 ? -11.719 -6.086 -5.535 1 98.5 81 GLU A N 1
ATOM 654 C CA . GLU A 1 81 ? -12.438 -5.727 -6.75 1 98.5 81 GLU A CA 1
ATOM 655 C C . GLU A 1 81 ? -13.953 -5.824 -6.547 1 98.5 81 GLU A C 1
ATOM 657 O O . GLU A 1 81 ? -14.703 -4.961 -7.012 1 98.5 81 GLU A O 1
ATOM 662 N N . TYR A 1 82 ? -14.305 -6.891 -5.938 1 98.5 82 TYR A N 1
ATOM 663 C CA . TYR A 1 82 ? -15.727 -7.09 -5.656 1 98.5 82 TYR A CA 1
ATOM 664 C C . TYR A 1 82 ? -16.297 -5.914 -4.867 1 98.5 82 TYR A C 1
ATOM 666 O O . TYR A 1 82 ? -17.328 -5.359 -5.234 1 98.5 82 TYR A O 1
ATOM 674 N N . LEU A 1 83 ? -15.602 -5.527 -3.82 1 98.62 83 LEU A N 1
ATOM 675 C CA . LEU A 1 83 ? -16.031 -4.383 -3.023 1 98.62 83 LEU A CA 1
ATOM 676 C C . LEU A 1 83 ? -16.141 -3.131 -3.885 1 98.62 83 LEU A C 1
ATOM 678 O O . LEU A 1 83 ? -17.141 -2.402 -3.797 1 98.62 83 LEU A O 1
ATOM 682 N N . LEU A 1 84 ? -15.148 -2.861 -4.719 1 98.69 84 LEU A N 1
ATOM 683 C CA . LEU A 1 84 ? -15.125 -1.636 -5.512 1 98.69 84 LEU A CA 1
ATOM 684 C C . LEU A 1 84 ? -16.297 -1.598 -6.492 1 98.69 84 LEU A C 1
ATOM 686 O O . LEU A 1 84 ? -16.891 -0.542 -6.711 1 98.69 84 LEU A O 1
ATOM 690 N N . VAL A 1 85 ? -16.609 -2.711 -6.992 1 98.69 85 VAL A N 1
ATOM 691 C CA . VAL A 1 85 ? -17.75 -2.773 -7.898 1 98.69 85 VAL A CA 1
ATOM 692 C C . VAL A 1 85 ? -19.031 -2.535 -7.121 1 98.69 85 VAL A C 1
ATOM 694 O O . VAL A 1 85 ? -19.938 -1.833 -7.594 1 98.69 85 VAL A O 1
ATOM 697 N N . GLU A 1 86 ? -19.125 -3.098 -5.949 1 97.44 86 GLU A N 1
ATOM 698 C CA . GLU A 1 86 ? -20.266 -2.83 -5.086 1 97.44 86 GLU A CA 1
ATOM 699 C C . GLU A 1 86 ? -20.406 -1.336 -4.812 1 97.44 86 GLU A C 1
ATOM 701 O O . GLU A 1 86 ? -21.531 -0.839 -4.629 1 97.44 86 GLU A O 1
ATOM 706 N N . MET A 1 87 ? -19.328 -0.66 -4.805 1 97.88 87 MET A N 1
ATOM 707 C CA . MET A 1 87 ? -19.312 0.768 -4.496 1 97.88 87 MET A CA 1
ATOM 708 C C . MET A 1 87 ? -19.594 1.597 -5.746 1 97.88 87 MET A C 1
ATOM 710 O O . MET A 1 87 ? -19.609 2.828 -5.688 1 97.88 87 MET A O 1
ATOM 714 N N . GLY A 1 88 ? -19.641 0.958 -6.863 1 97.69 88 GLY A N 1
ATOM 715 C CA . GLY A 1 88 ? -20.109 1.663 -8.047 1 97.69 88 GLY A CA 1
ATOM 716 C C . GLY A 1 88 ? -19.047 1.823 -9.109 1 97.69 88 GLY A C 1
ATOM 717 O O . GLY A 1 88 ? -19.281 2.434 -10.148 1 97.69 88 GLY A O 1
ATOM 718 N N . PHE A 1 89 ? -17.938 1.29 -8.922 1 98.5 89 PHE A N 1
ATOM 719 C CA . PHE A 1 89 ? -16.906 1.336 -9.969 1 98.5 89 PHE A CA 1
ATOM 720 C C . PHE A 1 89 ? -17.203 0.308 -11.055 1 98.5 89 PHE A C 1
ATOM 722 O O . PHE A 1 89 ? -17.812 -0.732 -10.781 1 98.5 89 PHE A O 1
ATOM 729 N N . SER A 1 90 ? -16.797 0.659 -12.258 1 98.31 9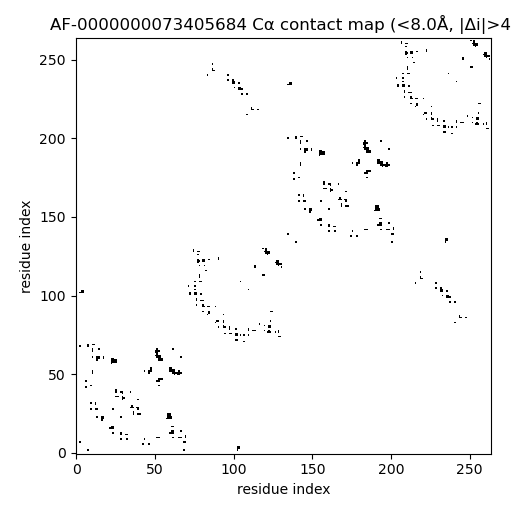0 SER A N 1
ATOM 730 C CA . SER A 1 90 ? -16.812 -0.377 -13.281 1 98.31 90 SER A CA 1
ATOM 731 C C . SER A 1 90 ? -15.812 -1.482 -12.969 1 98.31 90 SER A C 1
ATOM 733 O O . SER A 1 90 ? -14.875 -1.277 -12.195 1 98.31 90 SER A O 1
ATOM 735 N N . LYS A 1 91 ? -16.016 -2.635 -13.586 1 97.38 91 LYS A N 1
ATOM 736 C CA . LYS A 1 91 ? -15.094 -3.754 -13.398 1 97.38 91 LYS A CA 1
ATOM 737 C C . LYS A 1 91 ? -13.664 -3.365 -13.789 1 97.38 91 LYS A C 1
ATOM 739 O O . LYS A 1 91 ? -12.711 -3.715 -13.094 1 97.38 91 LYS A O 1
ATOM 744 N N . ASP A 1 92 ? -13.539 -2.6 -14.867 1 97.69 92 ASP A N 1
ATOM 745 C CA . ASP A 1 92 ? -12.227 -2.193 -15.352 1 97.69 92 ASP A CA 1
ATOM 746 C C . ASP A 1 92 ? -11.562 -1.22 -14.383 1 97.69 92 ASP A C 1
ATOM 748 O O . ASP A 1 92 ? -10.383 -1.369 -14.055 1 97.69 92 ASP A O 1
ATOM 752 N N . GLU A 1 93 ? -12.305 -0.232 -13.898 1 97.94 93 GLU A N 1
ATOM 753 C CA . GLU A 1 93 ? -11.781 0.702 -12.906 1 97.94 93 GLU A CA 1
ATOM 754 C C . GLU A 1 93 ? -11.375 -0.025 -11.633 1 97.94 93 GLU A C 1
ATOM 756 O O . GL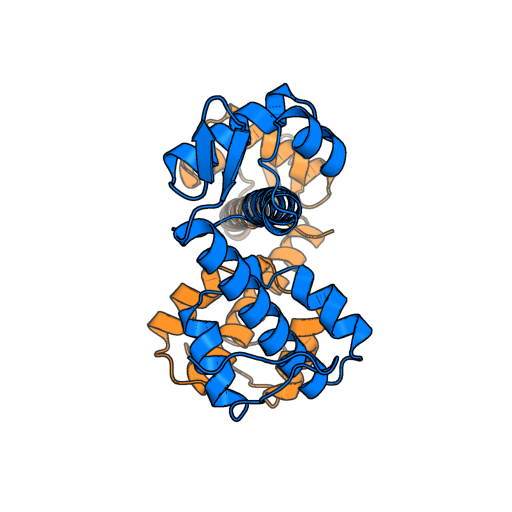U A 1 93 ? -10.312 0.249 -11.07 1 97.94 93 GLU A O 1
ATOM 761 N N . ALA A 1 94 ? -12.234 -0.884 -11.203 1 98.31 94 ALA A N 1
ATOM 762 C CA . ALA A 1 94 ? -11.977 -1.641 -9.984 1 98.31 94 ALA A CA 1
ATOM 763 C C . ALA A 1 94 ? -10.656 -2.4 -10.078 1 98.31 94 ALA A C 1
ATOM 765 O O . ALA A 1 94 ? -9.836 -2.35 -9.156 1 98.31 94 ALA A O 1
AT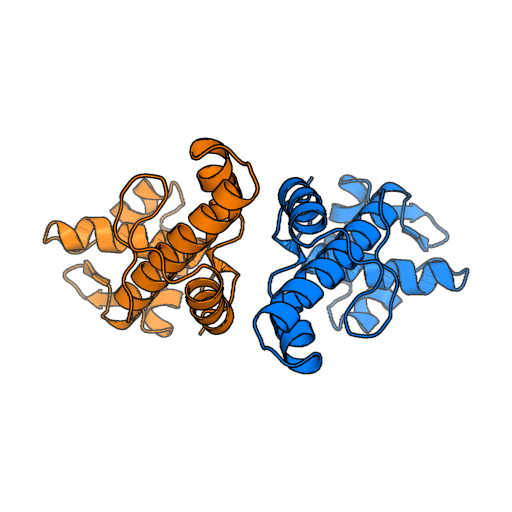OM 766 N N . CYS A 1 95 ? -10.484 -3.07 -11.195 1 97.75 95 CYS A N 1
ATOM 767 C CA . CYS A 1 95 ? -9.258 -3.826 -11.422 1 97.75 95 CYS A CA 1
ATOM 768 C C . CYS A 1 95 ? -8.039 -2.91 -11.383 1 97.75 95 CYS A C 1
ATOM 770 O O . CYS A 1 95 ? -7.055 -3.199 -10.695 1 97.75 95 CYS A O 1
ATOM 772 N N . GLN A 1 96 ? -8.078 -1.815 -12.062 1 97.62 96 GLN A N 1
ATOM 773 C CA . GLN A 1 96 ? -6.969 -0.869 -12.141 1 97.62 96 GLN A CA 1
ATOM 774 C C . GLN A 1 96 ? -6.656 -0.275 -10.773 1 97.62 96 GLN A C 1
ATOM 776 O O . GLN A 1 96 ? -5.492 -0.187 -10.375 1 97.62 96 GLN A O 1
ATOM 781 N N . PHE A 1 97 ? -7.707 0.094 -10.031 1 97.81 97 PHE A N 1
ATOM 782 C CA . PHE A 1 97 ? -7.523 0.707 -8.719 1 97.81 97 PHE A CA 1
ATOM 783 C C . PHE A 1 97 ? -6.965 -0.302 -7.723 1 97.81 97 PHE A C 1
ATOM 785 O O . PHE A 1 97 ? -6.039 0.01 -6.965 1 97.81 97 PHE A O 1
ATOM 792 N N . THR A 1 98 ? -7.527 -1.5 -7.715 1 98.19 98 THR A N 1
ATOM 793 C CA . THR A 1 98 ? -7.145 -2.506 -6.73 1 98.19 98 THR A CA 1
ATOM 794 C C . THR A 1 98 ? -5.664 -2.85 -6.855 1 98.19 98 THR A C 1
ATOM 796 O O . THR A 1 98 ? -4.988 -3.088 -5.855 1 98.19 98 THR A O 1
ATOM 799 N N . ARG A 1 99 ? -5.141 -2.779 -8.07 1 96.25 99 ARG A N 1
ATOM 800 C CA . ARG A 1 99 ? -3.748 -3.125 -8.336 1 96.25 99 ARG A CA 1
ATOM 801 C C . ARG A 1 99 ? -2.803 -2.186 -7.594 1 96.25 99 ARG A C 1
ATOM 803 O O . ARG A 1 99 ? -1.641 -2.523 -7.359 1 96.25 99 ARG A O 1
ATOM 810 N N . GLU A 1 100 ? -3.277 -1.104 -7.199 1 95.06 100 GLU A N 1
ATOM 811 C CA . GLU A 1 100 ? -2.434 -0.098 -6.559 1 95.06 100 GLU A CA 1
ATOM 812 C C . GLU A 1 100 ? -2.195 -0.433 -5.09 1 95.06 100 GLU A C 1
ATOM 814 O O . GLU A 1 100 ? -1.285 0.115 -4.461 1 95.06 100 GLU A O 1
ATOM 819 N N . PHE A 1 101 ? -3.055 -1.315 -4.523 1 96.38 101 PHE A N 1
ATOM 820 C CA . PHE A 1 101 ? -2.916 -1.4 -3.076 1 96.38 101 PHE A CA 1
ATOM 821 C C . PHE A 1 101 ? -3.227 -2.809 -2.584 1 96.38 101 PHE A C 1
ATOM 823 O O . PHE A 1 101 ? -3.09 -3.102 -1.394 1 96.38 101 PHE A O 1
ATOM 830 N N . ASP A 1 102 ? -3.645 -3.756 -3.391 1 97.12 102 ASP A N 1
ATOM 831 C CA . ASP A 1 102 ? -4.066 -5.09 -2.98 1 97.12 102 ASP A CA 1
ATOM 832 C C . ASP A 1 102 ? -2.957 -5.805 -2.207 1 97.12 102 ASP A C 1
ATOM 834 O O . ASP A 1 102 ? -3.217 -6.449 -1.19 1 97.12 102 ASP A O 1
ATOM 838 N N . PHE A 1 103 ? -1.733 -5.57 -2.545 1 95.75 103 PHE A N 1
ATOM 839 C CA . PHE A 1 103 ? -0.573 -6.219 -1.948 1 95.75 103 PHE A CA 1
ATOM 840 C C . PHE A 1 103 ? -0.312 -5.68 -0.547 1 95.75 103 PHE A C 1
ATOM 842 O O . PHE A 1 103 ? 0.375 -6.316 0.252 1 95.75 103 PHE A O 1
ATOM 849 N N . ALA A 1 104 ? -0.876 -4.531 -0.243 1 95.5 104 ALA A N 1
ATOM 850 C CA . ALA A 1 104 ? -0.566 -3.85 1.012 1 95.5 104 ALA A CA 1
ATOM 851 C C . ALA A 1 104 ? -1.607 -4.168 2.08 1 95.5 104 ALA A C 1
ATOM 853 O O . ALA A 1 104 ? -1.396 -3.893 3.264 1 95.5 104 ALA A O 1
ATOM 854 N N . VAL A 1 105 ? -2.705 -4.738 1.73 1 96.94 105 VAL A N 1
ATOM 855 C CA . VAL A 1 105 ? -3.789 -4.992 2.674 1 96.94 105 VAL A CA 1
ATOM 856 C C . VAL A 1 105 ? -3.535 -6.305 3.412 1 96.94 105 VAL A C 1
ATOM 858 O O . VAL A 1 105 ? -3.381 -7.355 2.785 1 96.94 105 VAL A O 1
ATOM 861 N N . PRO A 1 106 ? -3.545 -6.234 4.742 1 96.19 106 PRO A N 1
ATOM 862 C CA . PRO A 1 106 ? -3.283 -7.441 5.527 1 96.19 106 PRO A CA 1
ATOM 863 C C . PRO A 1 106 ? -4.305 -8.547 5.27 1 96.19 106 PRO A C 1
ATOM 865 O O . PRO A 1 106 ? -5.488 -8.266 5.086 1 96.19 106 PRO A O 1
ATOM 868 N N . LYS A 1 107 ? -3.779 -9.781 5.352 1 95.44 107 LYS A N 1
ATOM 869 C CA . LYS A 1 107 ? -4.609 -10.961 5.102 1 95.44 107 LYS A CA 1
ATOM 870 C C . LYS A 1 107 ? -5.809 -10.992 6.039 1 95.44 107 LYS A C 1
ATOM 872 O O . LYS A 1 107 ? -6.895 -11.43 5.648 1 95.44 107 LYS A O 1
ATOM 877 N N . GLU A 1 108 ? -5.605 -10.617 7.273 1 96.69 108 GLU A N 1
ATOM 878 C CA . GLU A 1 108 ? -6.676 -10.617 8.266 1 96.69 108 GLU A CA 1
ATOM 879 C C . GLU A 1 108 ? -7.844 -9.742 7.82 1 96.69 108 GLU A C 1
ATOM 881 O O . GLU A 1 108 ? -9.008 -10.094 8.016 1 96.69 108 GLU A O 1
ATOM 886 N N . ILE A 1 109 ? -7.547 -8.641 7.234 1 98.12 109 ILE A N 1
ATOM 887 C CA . ILE A 1 109 ? -8.57 -7.73 6.742 1 98.12 109 ILE A CA 1
ATOM 888 C C . ILE A 1 109 ? -9.305 -8.359 5.562 1 98.12 109 ILE A C 1
ATOM 890 O O . ILE A 1 109 ? -10.539 -8.305 5.484 1 98.12 109 ILE A O 1
ATOM 894 N N . ILE A 1 110 ? -8.547 -8.945 4.68 1 98 110 ILE A N 1
ATOM 895 C CA . ILE A 1 110 ? -9.125 -9.578 3.496 1 98 110 ILE A CA 1
ATOM 896 C C . ILE A 1 110 ? -10.102 -10.672 3.916 1 98 110 ILE A C 1
ATOM 898 O O . ILE A 1 110 ? -11.195 -10.781 3.357 1 98 110 ILE A O 1
ATOM 902 N N . ASP A 1 111 ? -9.68 -11.461 4.879 1 97.38 111 ASP A N 1
ATOM 903 C CA . ASP A 1 111 ? -10.539 -12.539 5.371 1 97.38 111 ASP A CA 1
ATOM 904 C C . ASP A 1 111 ? -11.852 -11.992 5.922 1 97.38 111 ASP A C 1
ATOM 906 O O . ASP A 1 111 ? -12.922 -12.5 5.602 1 97.38 111 ASP A O 1
ATOM 910 N N . LYS A 1 112 ? -11.836 -10.953 6.648 1 97.75 112 LYS A N 1
ATOM 911 C CA . LYS A 1 112 ? -13.047 -10.367 7.223 1 97.75 112 LYS A CA 1
ATOM 912 C C . LYS A 1 112 ? -13.875 -9.656 6.156 1 97.75 112 LYS A C 1
ATOM 914 O O . LYS A 1 112 ? -15.109 -9.664 6.219 1 97.75 112 LYS A O 1
ATOM 919 N N . LEU A 1 113 ? -13.164 -9.055 5.254 1 98.06 113 LEU A N 1
ATOM 920 C CA . LEU A 1 113 ? -13.867 -8.391 4.164 1 98.06 113 LEU A CA 1
ATOM 921 C C . LEU A 1 113 ? -14.68 -9.391 3.35 1 98.06 113 LEU A C 1
ATOM 923 O O . LEU A 1 113 ? -15.805 -9.102 2.941 1 98.06 113 LEU A O 1
ATOM 927 N N . TYR A 1 114 ? -14.023 -10.539 3.15 1 98.12 114 TYR A N 1
ATOM 928 C CA . TYR A 1 114 ? -14.711 -11.617 2.449 1 98.12 114 TYR A CA 1
ATOM 929 C C . TYR A 1 114 ? -16.031 -11.945 3.131 1 98.12 114 TYR A C 1
ATOM 931 O O . TYR A 1 114 ? -17.078 -12.039 2.475 1 98.12 114 TYR A O 1
ATOM 939 N N . GLU A 1 115 ? -15.992 -12.07 4.41 1 97.56 115 GLU A N 1
ATOM 940 C CA . GLU A 1 115 ? -17.188 -12.352 5.199 1 97.56 115 GLU A CA 1
ATOM 941 C C . GLU A 1 115 ? -18.172 -11.188 5.16 1 97.56 115 GLU A C 1
ATOM 943 O O . GLU A 1 115 ? -19.375 -11.391 4.984 1 97.56 115 GLU A O 1
ATOM 948 N N . TYR A 1 116 ? -17.656 -10.023 5.312 1 97.25 116 TYR A N 1
ATOM 949 C CA . TYR A 1 116 ? -18.438 -8.789 5.34 1 97.25 116 TYR A CA 1
ATOM 950 C C . TYR A 1 116 ? -19.234 -8.625 4.051 1 97.25 116 TYR A C 1
ATOM 952 O O . TYR A 1 116 ? -20.359 -8.117 4.066 1 97.25 116 TYR A O 1
ATO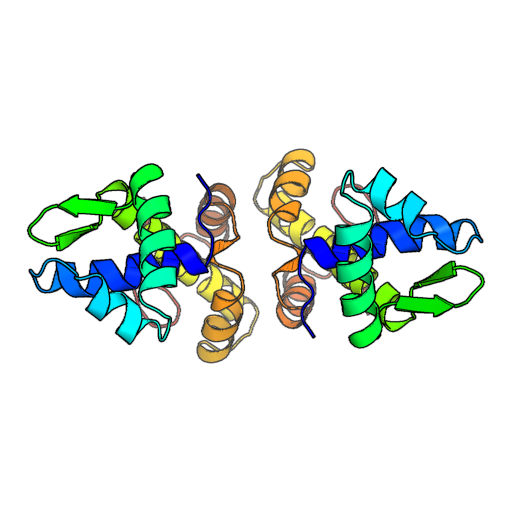M 960 N N . LEU A 1 117 ? -18.656 -9.117 2.932 1 97.5 117 LEU A N 1
ATOM 961 C CA . LEU A 1 117 ? -19.266 -8.945 1.614 1 97.5 117 LEU A CA 1
ATOM 962 C C . LEU A 1 117 ? -20.219 -10.094 1.302 1 97.5 117 LEU A C 1
ATOM 964 O O . LEU A 1 117 ? -20.766 -10.172 0.199 1 97.5 117 LEU A O 1
ATOM 968 N N . GLY A 1 118 ? -20.375 -10.984 2.217 1 97.19 118 GLY A N 1
ATOM 969 C CA . GLY A 1 118 ? -21.297 -12.094 2.041 1 97.19 118 GLY A CA 1
ATOM 970 C C . GLY A 1 118 ? -20.672 -13.281 1.316 1 97.19 118 GLY A C 1
ATOM 971 O O . GLY A 1 118 ? -21.375 -14 0.598 1 97.19 118 GLY A O 1
ATOM 972 N N . LYS A 1 119 ? -19.406 -13.414 1.265 1 97.44 119 LYS A N 1
ATOM 973 C CA . LYS A 1 119 ? -18.656 -14.547 0.744 1 97.44 119 LYS A CA 1
ATOM 974 C C . LYS A 1 119 ? -18.922 -14.742 -0.747 1 97.44 119 LYS A C 1
ATOM 976 O O . LYS A 1 119 ? -19.297 -15.836 -1.178 1 97.44 119 LYS A O 1
ATOM 981 N N . PRO A 1 120 ? -18.688 -13.711 -1.435 1 97.31 120 PRO A N 1
ATOM 982 C CA . PRO A 1 120 ? -18.891 -13.883 -2.877 1 97.31 120 PRO A CA 1
ATOM 983 C C . PRO A 1 120 ? -18.047 -15.016 -3.463 1 97.31 120 PRO A C 1
ATOM 985 O O . PRO A 1 120 ? -16.906 -15.211 -3.068 1 97.31 120 PRO A O 1
ATOM 988 N N . GLY A 1 121 ? -18.562 -15.727 -4.418 1 96.75 121 GLY A N 1
ATOM 989 C CA . GLY A 1 121 ? -17.875 -16.875 -4.996 1 96.75 121 GLY A CA 1
ATOM 990 C C . GLY A 1 121 ? -16.938 -16.516 -6.121 1 96.75 121 GLY A C 1
ATOM 991 O O . GLY A 1 121 ? -15.977 -17.234 -6.398 1 96.75 121 GLY A O 1
ATOM 992 N N . LYS A 1 122 ? -17.328 -15.453 -6.801 1 97.44 122 LYS A N 1
ATOM 993 C CA . LYS A 1 122 ? -16.547 -15.047 -7.969 1 97.44 122 LYS A CA 1
ATOM 994 C C . LYS A 1 122 ? -16.25 -13.555 -7.945 1 97.44 122 LYS A C 1
ATOM 996 O O . LYS A 1 122 ? -17.016 -12.773 -7.379 1 97.44 122 LYS A O 1
ATOM 1001 N N . CYS A 1 123 ? -15.18 -13.195 -8.586 1 97.06 123 CYS A N 1
ATOM 1002 C CA . CYS A 1 123 ? -14.898 -11.773 -8.758 1 97.06 123 CYS A CA 1
ATOM 1003 C C . CYS A 1 123 ? -15.734 -11.188 -9.891 1 97.06 123 CYS A C 1
ATOM 1005 O O . CYS A 1 123 ? -16.406 -11.922 -10.617 1 97.06 123 CYS A O 1
ATOM 1007 N N . PRO A 1 124 ? -15.656 -9.93 -10.062 1 96.94 124 PRO A N 1
ATOM 1008 C CA . PRO A 1 124 ? -16.5 -9.305 -11.086 1 96.94 124 PRO A CA 1
ATOM 1009 C C . PRO A 1 124 ? -16.188 -9.812 -12.492 1 96.94 124 PRO A C 1
ATOM 1011 O O . PRO A 1 124 ? -17.047 -9.727 -13.383 1 96.94 124 PRO A O 1
ATOM 1014 N N . HIS A 1 125 ? -15.047 -10.344 -12.773 1 96.44 125 HIS A N 1
ATOM 1015 C CA . HIS A 1 125 ? -14.688 -10.875 -14.078 1 96.44 125 HIS A CA 1
ATOM 1016 C C . HIS A 1 125 ? -15.078 -12.344 -14.203 1 96.44 125 HIS A C 1
ATOM 1018 O O . HIS A 1 125 ? -14.875 -12.961 -15.25 1 96.44 125 HIS A O 1
ATOM 1024 N N . GLY A 1 126 ? -15.539 -12.898 -13.125 1 96.94 126 GLY A N 1
ATOM 1025 C CA . GLY A 1 126 ? -16.016 -14.266 -13.195 1 96.94 126 GLY A CA 1
ATOM 1026 C C . GLY A 1 126 ? -15.008 -15.281 -12.695 1 96.94 126 GLY A C 1
ATOM 1027 O O . GLY A 1 126 ? -15.25 -16.484 -12.766 1 96.94 126 GLY A O 1
ATOM 1028 N N . GLU A 1 127 ? -13.914 -14.875 -12.188 1 96.44 127 GLU A N 1
ATOM 1029 C CA . GLU A 1 127 ? -12.898 -15.781 -11.664 1 96.44 127 GLU A CA 1
ATOM 1030 C C . GLU A 1 127 ? -13.211 -16.188 -10.227 1 96.44 127 GLU A C 1
ATOM 1032 O O . GLU A 1 127 ? -13.703 -15.367 -9.438 1 96.44 127 GLU A O 1
ATOM 1037 N N . THR A 1 128 ? -12.883 -17.344 -9.852 1 97 128 THR A N 1
ATOM 1038 C CA . THR A 1 128 ? -13.25 -17.906 -8.555 1 97 128 THR A CA 1
ATOM 1039 C C . THR A 1 128 ? -12.484 -17.203 -7.434 1 97 128 THR A C 1
ATOM 1041 O O . THR A 1 128 ? -11.289 -16.953 -7.559 1 97 128 THR A O 1
ATOM 1044 N N . ILE A 1 129 ? -13.102 -16.953 -6.324 1 96.75 129 ILE A N 1
ATOM 1045 C CA . ILE A 1 129 ? -12.5 -16.547 -5.062 1 96.75 129 ILE A CA 1
ATOM 1046 C C . ILE A 1 129 ? -12.461 -17.734 -4.098 1 96.75 129 ILE A C 1
ATOM 1048 O O . ILE A 1 129 ? -13.5 -18.203 -3.643 1 96.75 129 ILE A O 1
ATOM 1052 N N . PRO A 1 130 ? -11.32 -18.125 -3.846 1 89.81 130 PRO A N 1
ATOM 1053 C CA . PRO A 1 130 ? -11.266 -19.281 -2.945 1 89.81 130 PRO A CA 1
ATOM 1054 C C . PRO A 1 130 ? -11.781 -18.953 -1.544 1 89.81 130 PRO A C 1
ATOM 1056 O O . PRO A 1 130 ? -11.57 -17.859 -1.041 1 89.81 130 PRO A O 1
ATOM 1059 N N . SER A 1 131 ? -12.562 -19.859 -0.757 1 82.94 131 SER A N 1
ATOM 1060 C CA . SER A 1 131 ? -13.188 -19.672 0.548 1 82.94 131 SER A CA 1
ATOM 1061 C C . SER A 1 131 ? -12.328 -20.25 1.663 1 82.94 131 SER A C 1
ATOM 1063 O O . SER A 1 131 ? -12.68 -20.172 2.84 1 82.94 131 SER A O 1
ATOM 1065 N N . TYR A 1 132 ? -11.148 -20.359 1.71 1 69.31 132 TYR A N 1
ATOM 1066 C CA . TYR A 1 132 ? -10.422 -21.141 2.691 1 69.31 132 TYR A CA 1
ATOM 1067 C C . TYR A 1 132 ? -10.977 -20.938 4.094 1 69.31 132 TYR A C 1
ATOM 1069 O O . TYR A 1 132 ? -11.625 -19.922 4.363 1 69.31 132 TYR A O 1
ATOM 1077 N N . MET B 1 1 ? 0.255 13.781 -7.594 1 59.19 1 MET B N 1
ATOM 1078 C CA . MET B 1 1 ? 1.245 12.711 -7.539 1 59.19 1 MET B CA 1
ATOM 1079 C C . MET B 1 1 ? 1.093 11.891 -6.262 1 59.19 1 MET B C 1
ATOM 1081 O O . MET B 1 1 ? 0.792 12.438 -5.199 1 59.19 1 MET B O 1
ATOM 1085 N N . LYS B 1 2 ? 1.266 10.57 -6.305 1 79.19 2 LYS B N 1
ATOM 1086 C CA . LYS B 1 2 ? 1.092 9.672 -5.164 1 79.19 2 LYS B CA 1
ATOM 1087 C C . LYS B 1 2 ? 2.328 9.68 -4.27 1 79.19 2 LYS B C 1
ATOM 1089 O O . LYS B 1 2 ? 3.455 9.586 -4.758 1 79.19 2 LYS B O 1
ATOM 1094 N N . LEU B 1 3 ? 2.135 10.031 -3.07 1 91.31 3 LEU B N 1
ATOM 1095 C CA . LEU B 1 3 ? 3.215 10.055 -2.092 1 91.31 3 LEU B CA 1
ATOM 1096 C C . LEU B 1 3 ? 3.369 8.695 -1.421 1 91.31 3 LEU B C 1
ATOM 1098 O O . LEU B 1 3 ? 2.375 8.016 -1.139 1 91.31 3 LEU B O 1
ATOM 1102 N N . SER B 1 4 ? 4.633 8.375 -1.196 1 91.94 4 SER B N 1
ATOM 1103 C CA . SER B 1 4 ? 4.922 7.176 -0.415 1 91.94 4 SER B CA 1
ATOM 1104 C C . SER B 1 4 ? 4.691 7.418 1.073 1 91.94 4 SER B C 1
ATOM 1106 O O . SER B 1 4 ? 4.586 8.562 1.512 1 91.94 4 SER B O 1
ATOM 1108 N N . ARG B 1 5 ? 4.594 6.312 1.818 1 93.19 5 ARG B N 1
ATOM 1109 C CA . ARG B 1 5 ? 4.449 6.43 3.266 1 93.19 5 ARG B CA 1
ATOM 1110 C C . ARG B 1 5 ? 5.582 7.254 3.865 1 93.19 5 ARG B C 1
ATOM 1112 O O . ARG B 1 5 ? 5.348 8.117 4.719 1 93.19 5 ARG B O 1
ATOM 1119 N N . ARG B 1 6 ? 6.773 7.008 3.336 1 94.12 6 ARG B N 1
ATOM 1120 C CA . ARG B 1 6 ? 7.953 7.699 3.85 1 94.12 6 ARG B CA 1
ATOM 1121 C C . ARG B 1 6 ? 7.867 9.203 3.592 1 94.12 6 ARG B C 1
ATOM 1123 O O . ARG B 1 6 ? 8.164 10.008 4.477 1 94.12 6 ARG B O 1
ATOM 1130 N N . GLU B 1 7 ? 7.496 9.5 2.457 1 96.38 7 GLU B N 1
ATOM 1131 C CA . GLU B 1 7 ? 7.352 10.906 2.113 1 96.38 7 GLU B CA 1
ATOM 1132 C C . GLU B 1 7 ? 6.328 11.594 3.014 1 96.38 7 GLU B C 1
ATOM 1134 O O . GLU B 1 7 ? 6.547 12.719 3.463 1 96.38 7 GLU B O 1
ATOM 1139 N N . LEU B 1 8 ? 5.289 10.883 3.252 1 96.88 8 LEU B N 1
ATOM 1140 C CA . LEU B 1 8 ? 4.238 11.445 4.094 1 96.88 8 LEU B CA 1
ATOM 1141 C C . LEU B 1 8 ? 4.738 11.641 5.523 1 96.88 8 LEU B C 1
ATOM 1143 O O . LEU B 1 8 ? 4.406 12.648 6.164 1 96.88 8 LEU B O 1
ATOM 1147 N N . ILE B 1 9 ? 5.543 10.781 5.98 1 96.62 9 ILE B N 1
ATOM 1148 C CA . ILE B 1 9 ? 6.102 10.867 7.32 1 96.62 9 ILE B CA 1
ATOM 1149 C C . ILE B 1 9 ? 6.988 12.109 7.43 1 96.62 9 ILE B C 1
ATOM 1151 O O . ILE B 1 9 ? 6.973 12.805 8.445 1 96.62 9 ILE B O 1
ATOM 1155 N N . TYR B 1 10 ? 7.738 12.375 6.391 1 98.06 10 TYR B N 1
ATOM 1156 C CA . TYR B 1 10 ? 8.547 13.586 6.352 1 98.06 10 TYR B CA 1
ATOM 1157 C C . TYR B 1 10 ? 7.668 14.828 6.445 1 98.06 10 TYR B C 1
ATOM 1159 O O . TYR B 1 10 ? 7.992 15.773 7.168 1 98.06 10 TYR B O 1
ATOM 1167 N N . LEU B 1 11 ? 6.617 14.797 5.742 1 98.25 11 LEU B N 1
ATOM 1168 C CA . LEU B 1 11 ? 5.723 15.945 5.727 1 98.25 11 LEU B CA 1
ATOM 1169 C C . LEU B 1 11 ? 5.109 16.188 7.102 1 98.25 11 LEU B C 1
ATOM 1171 O O . LEU B 1 11 ? 4.992 17.328 7.547 1 98.25 11 LEU B O 1
ATOM 1175 N N . VAL B 1 12 ? 4.781 15.141 7.719 1 97.44 12 VAL B N 1
ATOM 1176 C CA . VAL B 1 12 ? 4.207 15.242 9.055 1 97.44 12 VAL B CA 1
ATOM 1177 C C . VAL B 1 12 ? 5.23 15.844 10.016 1 97.44 12 VAL B C 1
ATOM 1179 O O . VAL B 1 12 ? 4.891 16.703 10.836 1 97.44 12 VAL B O 1
ATOM 1182 N N . ALA B 1 13 ? 6.445 15.406 9.898 1 98.12 13 ALA B N 1
ATOM 1183 C CA . ALA B 1 13 ? 7.512 15.93 10.742 1 98.12 13 ALA B CA 1
ATOM 1184 C C . ALA B 1 13 ? 7.707 17.422 10.523 1 98.12 13 ALA B C 1
ATOM 1186 O O . ALA B 1 13 ? 7.844 18.188 11.477 1 98.12 13 ALA B O 1
ATOM 1187 N N . VAL B 1 14 ? 7.723 17.828 9.289 1 98.62 14 VAL B N 1
ATOM 1188 C CA . VAL B 1 14 ? 7.879 19.234 8.961 1 98.62 14 VAL B CA 1
ATOM 1189 C C . VAL B 1 14 ? 6.703 20.031 9.523 1 98.62 14 VAL B C 1
ATOM 1191 O O . VAL B 1 14 ? 6.895 21.062 10.172 1 98.62 14 VAL B O 1
ATOM 1194 N N . ARG B 1 15 ? 5.562 19.547 9.281 1 98.19 15 ARG B N 1
ATOM 1195 C CA . ARG B 1 15 ? 4.336 20.219 9.711 1 98.19 15 ARG B CA 1
ATOM 1196 C C . ARG B 1 15 ? 4.316 20.406 11.227 1 98.19 15 ARG B C 1
ATOM 1198 O O . ARG B 1 15 ? 3.824 21.422 11.727 1 98.19 15 ARG B O 1
ATOM 1205 N N . LYS B 1 16 ? 4.785 19.438 11.922 1 97.69 16 LYS B N 1
ATOM 1206 C CA . LYS B 1 16 ? 4.859 19.484 13.383 1 97.69 16 LYS B CA 1
ATOM 1207 C C . LYS B 1 16 ? 5.527 20.766 13.859 1 97.69 16 LYS B C 1
ATOM 1209 O O . LYS B 1 16 ? 5.016 21.438 14.75 1 97.69 16 LYS B O 1
ATOM 1214 N N . TYR B 1 17 ? 6.598 21.141 13.289 1 98.19 17 TYR B N 1
ATOM 1215 C CA . TYR B 1 17 ? 7.332 22.344 13.664 1 98.19 17 TYR B CA 1
ATOM 1216 C C . TYR B 1 17 ? 6.629 23.594 13.141 1 98.19 17 TYR B C 1
ATOM 1218 O O . TYR B 1 17 ? 6.543 24.594 13.852 1 98.19 17 TYR B O 1
ATOM 1226 N N . ASN B 1 18 ? 6.113 23.516 11.969 1 98.31 18 ASN B N 1
ATOM 1227 C CA . ASN B 1 18 ? 5.422 24.656 11.391 1 98.31 18 ASN B CA 1
ATOM 1228 C C . ASN B 1 18 ? 4.18 25.031 12.195 1 98.31 18 ASN B C 1
ATOM 1230 O O . ASN B 1 18 ? 3.879 26.219 12.359 1 98.31 18 ASN B O 1
ATOM 1234 N N . ASP B 1 19 ? 3.547 24.047 12.641 1 97.19 19 ASP B N 1
ATOM 1235 C CA . ASP B 1 19 ? 2.35 24.281 13.438 1 97.19 19 ASP B CA 1
ATOM 1236 C C . ASP B 1 19 ? 2.689 25.031 14.734 1 97.19 19 ASP B C 1
ATOM 1238 O O . ASP B 1 19 ? 1.819 25.656 15.336 1 97.19 19 ASP B O 1
ATOM 1242 N N . GLN B 1 20 ? 3.914 24.938 15.148 1 97.44 20 GLN B N 1
ATOM 1243 C CA . GLN B 1 20 ? 4.371 25.625 16.359 1 97.44 20 GLN B CA 1
ATOM 1244 C C . GLN B 1 20 ? 4.914 27.016 16.031 1 97.44 20 GLN B C 1
ATOM 1246 O O . GLN B 1 20 ? 5.488 27.688 16.891 1 97.44 20 GLN B O 1
ATOM 1251 N N . GLY B 1 21 ? 4.824 27.328 14.797 1 97 21 GLY B N 1
ATOM 1252 C CA . GLY B 1 21 ? 5.273 28.641 14.383 1 97 21 GLY B CA 1
ATOM 1253 C C . GLY B 1 21 ? 6.75 28.703 14.055 1 97 21 GLY B C 1
ATOM 1254 O O . GLY B 1 21 ? 7.336 29.781 13.969 1 97 21 GLY B O 1
ATOM 1255 N N . LYS B 1 22 ? 7.301 27.531 13.906 1 97.25 22 LYS B N 1
ATOM 1256 C CA . LYS B 1 22 ? 8.727 27.469 13.609 1 97.25 22 LYS B CA 1
ATOM 1257 C C . LYS B 1 22 ? 8.984 26.891 12.227 1 97.25 22 LYS B C 1
ATOM 1259 O O . LYS B 1 22 ? 8.203 26.062 11.734 1 97.25 22 LYS B O 1
ATOM 1264 N N . GLN B 1 23 ? 10 27.406 11.609 1 97.5 23 GLN B N 1
ATOM 1265 C CA . GLN B 1 23 ? 10.492 26.703 10.43 1 97.5 23 GLN B CA 1
ATOM 1266 C C . GLN B 1 23 ? 11.328 25.484 10.828 1 97.5 23 GLN B C 1
ATOM 1268 O O . GLN B 1 23 ? 12.188 25.578 11.711 1 97.5 23 GLN B O 1
ATOM 1273 N N . ALA B 1 24 ? 11.047 24.438 10.117 1 98.44 24 ALA B N 1
ATOM 1274 C CA . ALA B 1 24 ? 11.773 23.203 10.445 1 98.44 24 ALA B CA 1
ATOM 1275 C C . ALA B 1 24 ? 13.219 23.297 9.977 1 98.44 24 ALA B C 1
ATOM 1277 O O . ALA B 1 24 ? 13.531 24.016 9.031 1 98.44 24 ALA B O 1
ATOM 1278 N N . LYS B 1 25 ? 14.031 22.547 10.648 1 98.31 25 LYS B N 1
ATOM 1279 C CA . LYS B 1 25 ? 15.438 22.438 10.273 1 98.31 25 LYS B CA 1
ATOM 1280 C C . LYS B 1 25 ? 15.781 21 9.875 1 98.31 25 LYS B C 1
ATOM 1282 O O . LYS B 1 25 ? 15.242 20.047 10.43 1 98.31 25 LYS B O 1
ATOM 1287 N N . LEU B 1 26 ? 16.734 20.953 8.93 1 97.94 26 LEU B N 1
ATOM 1288 C CA . LEU B 1 26 ? 17.172 19.656 8.445 1 97.94 26 LEU B CA 1
ATOM 1289 C C . LEU B 1 26 ? 17.562 18.75 9.602 1 97.94 26 LEU B C 1
ATOM 1291 O O . LEU B 1 26 ? 17.156 17.594 9.656 1 97.94 26 LEU B O 1
ATOM 1295 N N . SER B 1 27 ? 18.25 19.297 10.57 1 97.69 27 SER B N 1
ATOM 1296 C CA . SER B 1 27 ? 18.75 18.5 11.695 1 97.69 27 SER B CA 1
ATOM 1297 C C . SER B 1 27 ? 17.625 18.047 12.602 1 97.69 27 SER B C 1
ATOM 1299 O O . SER B 1 27 ? 17.688 16.938 13.156 1 97.69 27 SER B O 1
ATOM 1301 N N . TRP B 1 28 ? 16.609 18.828 12.758 1 98.31 28 TRP B N 1
ATOM 1302 C CA . TRP B 1 28 ? 15.461 18.453 13.586 1 98.31 28 TRP B CA 1
ATOM 1303 C C . TRP B 1 28 ? 14.703 17.281 12.961 1 98.31 28 TRP B C 1
ATOM 1305 O O . TRP B 1 28 ? 14.336 16.328 13.656 1 98.31 28 TRP B O 1
ATOM 1315 N N . ILE B 1 29 ? 14.531 17.406 11.656 1 98.44 29 ILE B N 1
ATOM 1316 C CA . ILE B 1 29 ? 13.812 16.375 10.922 1 98.44 29 ILE B CA 1
ATOM 1317 C C . ILE B 1 29 ? 14.594 15.07 10.984 1 98.44 29 ILE B C 1
ATOM 1319 O O . ILE B 1 29 ? 14.016 14.008 11.258 1 98.44 29 ILE B O 1
ATOM 1323 N N . ALA B 1 30 ? 15.898 15.156 10.766 1 98.38 30 ALA B N 1
ATOM 1324 C CA . ALA B 1 30 ? 16.75 13.969 10.812 1 98.38 30 ALA B CA 1
ATOM 1325 C C . ALA B 1 30 ? 16.672 13.297 12.18 1 98.38 30 ALA B C 1
ATOM 1327 O O . ALA B 1 30 ? 16.562 12.07 12.266 1 98.38 30 ALA B O 1
ATOM 1328 N N . ARG B 1 31 ? 16.656 14.055 13.211 1 98.06 31 ARG B N 1
ATOM 1329 C CA . ARG B 1 31 ? 16.594 13.555 14.578 1 98.06 31 ARG B CA 1
ATOM 1330 C C . ARG B 1 31 ? 15.242 12.898 14.852 1 98.06 31 ARG B C 1
ATOM 1332 O O . ARG B 1 31 ? 15.18 11.797 15.406 1 98.06 31 ARG B O 1
ATOM 1339 N N . ASP B 1 32 ? 14.195 13.602 14.453 1 97.44 32 ASP B N 1
ATOM 1340 C CA . ASP B 1 32 ? 12.844 13.109 14.672 1 97.44 32 ASP B CA 1
ATOM 1341 C C . ASP B 1 32 ? 12.641 11.75 14.008 1 97.44 32 ASP B C 1
ATOM 1343 O O . ASP B 1 32 ? 11.977 10.867 14.562 1 97.44 32 ASP B O 1
ATOM 1347 N N . LEU B 1 33 ? 13.188 11.641 12.805 1 97.69 33 LEU B N 1
ATOM 1348 C CA . LEU B 1 33 ? 12.93 10.453 12 1 97.69 33 LEU B CA 1
ATOM 1349 C C . LEU B 1 33 ? 14.031 9.414 12.195 1 97.69 33 LEU B C 1
ATOM 1351 O O . LEU B 1 33 ? 13.977 8.336 11.602 1 97.69 33 LEU B O 1
ATOM 1355 N N . LYS B 1 34 ? 15 9.719 12.984 1 97.94 34 LYS B N 1
ATOM 1356 C CA . LYS B 1 34 ? 16.109 8.82 13.312 1 97.94 34 LYS B CA 1
ATOM 1357 C C . LYS B 1 34 ? 16.828 8.352 12.055 1 97.94 34 LYS B C 1
ATOM 1359 O O . LYS B 1 34 ? 17.062 7.148 11.883 1 97.94 34 LYS B O 1
ATOM 1364 N N . ILE B 1 35 ? 17.156 9.289 11.227 1 97.69 35 ILE B N 1
ATOM 1365 C CA . ILE B 1 35 ? 17.922 9.023 10.008 1 97.69 35 ILE B CA 1
ATOM 1366 C C . ILE B 1 35 ? 19.078 10.016 9.898 1 97.69 35 ILE B C 1
ATOM 1368 O O . ILE B 1 35 ? 19.125 11 10.633 1 97.69 35 ILE B O 1
ATOM 1372 N N . SER B 1 36 ? 20.016 9.719 9 1 97.69 36 SER B N 1
ATOM 1373 C CA . SER B 1 36 ? 21.156 10.602 8.836 1 97.69 36 SER B CA 1
ATOM 1374 C C . SER B 1 36 ? 20.734 11.922 8.195 1 97.69 36 SER B C 1
ATOM 1376 O O . SER B 1 36 ? 19.797 11.969 7.398 1 97.69 36 SER B O 1
ATOM 1378 N N . PRO B 1 37 ? 21.469 12.977 8.508 1 97.12 37 PRO B N 1
ATOM 1379 C CA . PRO B 1 37 ? 21.188 14.258 7.852 1 97.12 37 PRO B CA 1
ATOM 1380 C C . PRO B 1 37 ? 21.297 14.18 6.328 1 97.12 37 PRO B C 1
ATOM 1382 O O . PRO B 1 37 ? 20.547 14.844 5.617 1 97.12 37 PRO B O 1
ATOM 1385 N N . ALA B 1 38 ? 22.234 13.43 5.926 1 97.56 38 ALA B N 1
ATOM 1386 C CA . ALA B 1 38 ? 22.391 13.266 4.484 1 97.56 38 ALA B CA 1
ATOM 1387 C C . ALA B 1 38 ? 21.141 12.664 3.85 1 97.56 38 ALA B C 1
ATOM 1389 O O . ALA B 1 38 ? 20.688 13.125 2.805 1 97.56 38 ALA B O 1
ATOM 1390 N N . SER B 1 39 ? 20.547 11.617 4.434 1 96.94 39 SER B N 1
ATOM 1391 C CA . SER B 1 39 ? 19.328 10.992 3.957 1 96.94 39 SER B CA 1
ATOM 1392 C C . SER B 1 39 ? 18.156 11.969 4.016 1 96.94 39 SER B C 1
ATOM 1394 O O . SER B 1 39 ? 17.359 12.055 3.074 1 96.94 39 SER B O 1
ATOM 1396 N N . ALA B 1 40 ? 18.125 12.617 5.121 1 98 40 ALA B N 1
ATOM 1397 C CA . ALA B 1 40 ? 17.062 13.609 5.27 1 98 40 ALA B CA 1
ATOM 1398 C C . ALA B 1 40 ? 17.156 14.68 4.188 1 98 40 ALA B C 1
ATOM 1400 O O . ALA B 1 40 ? 16.141 15.062 3.596 1 98 40 ALA B O 1
ATOM 1401 N N . PHE B 1 41 ? 18.328 15.156 3.941 1 97.88 41 PHE B N 1
ATOM 1402 C CA . PHE B 1 41 ? 18.547 16.188 2.934 1 97.88 41 PHE B CA 1
ATOM 1403 C C . PHE B 1 41 ? 18.062 15.719 1.569 1 97.88 41 PHE B C 1
ATOM 1405 O O . PHE B 1 41 ? 17.312 16.438 0.893 1 97.88 41 PHE B O 1
ATOM 1412 N N . GLU B 1 42 ? 18.484 14.617 1.212 1 98.12 42 GLU B N 1
ATOM 1413 C CA . GLU B 1 42 ? 18.109 14.078 -0.091 1 98.12 42 GLU B CA 1
ATOM 1414 C C . GLU B 1 42 ? 16.594 13.977 -0.23 1 98.12 42 GLU B C 1
ATOM 1416 O O . GLU B 1 42 ? 16.016 14.367 -1.254 1 98.12 42 GLU B O 1
ATOM 1421 N N . GLU B 1 43 ? 15.953 13.477 0.754 1 97.44 43 GLU B N 1
ATOM 1422 C CA . GLU B 1 43 ? 14.5 13.281 0.703 1 97.44 43 GLU B CA 1
ATOM 1423 C C . GLU B 1 43 ? 13.773 14.625 0.7 1 97.44 43 GLU B C 1
ATOM 1425 O O . GLU B 1 43 ? 12.789 14.797 -0.02 1 97.44 43 GLU B O 1
ATOM 1430 N N . LEU B 1 44 ? 14.281 15.492 1.473 1 98.38 44 LEU B N 1
ATOM 1431 C CA . LEU B 1 44 ? 13.656 16.812 1.525 1 98.38 44 LEU B CA 1
ATOM 1432 C C . LEU B 1 44 ? 13.836 17.547 0.207 1 98.38 44 LEU B C 1
ATOM 1434 O O . LEU B 1 44 ? 12.961 18.312 -0.207 1 98.38 44 LEU B O 1
ATOM 1438 N N . GLN B 1 45 ? 14.938 17.328 -0.439 1 98.12 45 GLN B N 1
ATOM 1439 C CA . GLN B 1 45 ? 15.141 17.891 -1.769 1 98.12 45 GLN B CA 1
ATOM 1440 C C . GLN B 1 45 ? 14.117 17.359 -2.762 1 98.12 45 GLN B C 1
ATOM 1442 O O . GLN B 1 45 ? 13.57 18.109 -3.568 1 98.12 45 GLN B O 1
ATOM 1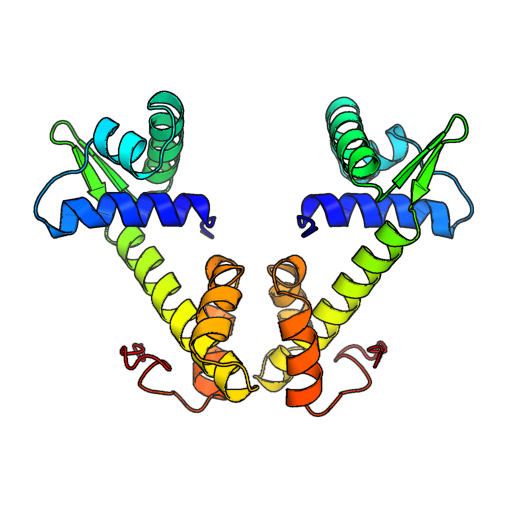447 N N . HIS B 1 46 ? 13.898 16.109 -2.682 1 97.44 46 HIS B N 1
ATOM 1448 C CA . HIS B 1 46 ? 12.906 15.477 -3.547 1 97.44 46 HIS B CA 1
ATOM 1449 C C . HIS B 1 46 ? 11.516 16.062 -3.305 1 97.44 46 HIS B C 1
ATOM 1451 O O . HIS B 1 46 ? 10.789 16.359 -4.254 1 97.44 46 HIS B O 1
ATOM 1457 N N . LEU B 1 47 ? 11.18 16.219 -2.07 1 98.12 47 LEU B N 1
ATOM 1458 C CA . LEU B 1 47 ? 9.875 16.766 -1.698 1 98.12 47 LEU B CA 1
ATOM 1459 C C . LEU B 1 47 ? 9.727 18.203 -2.176 1 98.12 47 LEU B C 1
ATOM 1461 O O . LEU B 1 47 ? 8.633 18.625 -2.564 1 98.12 47 LEU B O 1
ATOM 1465 N N . GLU B 1 48 ? 10.789 18.922 -2.102 1 98.38 48 GLU B N 1
ATOM 1466 C CA . GLU B 1 48 ? 10.766 20.297 -2.588 1 98.38 48 GLU B CA 1
ATOM 1467 C C . GLU B 1 48 ? 10.547 20.344 -4.098 1 98.38 48 GLU B C 1
ATOM 1469 O O . GLU B 1 48 ? 9.742 21.141 -4.59 1 98.38 48 GLU B O 1
ATOM 1474 N N . LYS B 1 49 ? 11.281 19.5 -4.785 1 97.81 49 LYS B N 1
ATOM 1475 C CA . LYS B 1 49 ? 11.141 19.438 -6.238 1 97.81 49 LYS B CA 1
ATOM 1476 C C . LYS B 1 49 ? 9.711 19.094 -6.641 1 97.81 49 LYS B C 1
ATOM 1478 O O . LYS B 1 49 ? 9.219 19.578 -7.66 1 97.81 49 LYS B O 1
ATOM 1483 N N . LYS B 1 50 ? 9.086 18.312 -5.805 1 97.19 50 LYS B N 1
ATOM 1484 C CA . LYS B 1 50 ? 7.719 17.891 -6.078 1 97.19 50 LYS B CA 1
ATOM 1485 C C . LYS B 1 50 ? 6.719 18.953 -5.629 1 97.19 50 LYS B C 1
ATOM 1487 O O . LYS B 1 50 ? 5.516 18.828 -5.867 1 97.19 50 LYS B O 1
ATOM 1492 N N . GLY B 1 51 ? 7.168 19.953 -4.906 1 97.94 51 GLY B N 1
ATOM 1493 C CA . GLY B 1 51 ? 6.34 21.078 -4.543 1 97.94 51 GLY B CA 1
ATOM 1494 C C . GLY B 1 51 ? 5.621 20.906 -3.221 1 97.94 51 GLY B C 1
ATOM 1495 O O . GLY B 1 51 ? 4.672 21.625 -2.92 1 97.94 51 GLY B O 1
ATOM 1496 N N . PHE B 1 52 ? 6.055 19.969 -2.346 1 98.44 52 PHE B N 1
ATOM 1497 C CA . PHE B 1 52 ? 5.352 19.672 -1.104 1 98.44 52 PHE B CA 1
ATOM 1498 C C . PHE B 1 52 ? 5.918 20.5 0.049 1 98.44 52 PHE B C 1
ATOM 1500 O O . PHE B 1 52 ? 5.273 20.641 1.088 1 98.44 52 PHE B O 1
ATOM 1507 N N . ILE B 1 53 ? 7.141 20.938 -0.143 1 98.69 53 ILE B N 1
ATOM 1508 C CA . ILE B 1 53 ? 7.77 21.812 0.845 1 98.69 53 ILE B CA 1
ATOM 1509 C C . ILE B 1 53 ? 8.57 22.891 0.137 1 98.69 53 ILE B C 1
ATOM 1511 O O . ILE B 1 53 ? 8.773 22.844 -1.078 1 98.69 53 ILE B O 1
ATOM 1515 N N . GLU B 1 54 ? 8.922 23.844 0.905 1 98.56 54 GLU B N 1
ATOM 1516 C CA . GLU B 1 54 ? 9.805 24.922 0.452 1 98.56 54 GLU B CA 1
ATOM 1517 C C . GLU B 1 54 ? 10.969 25.125 1.42 1 98.56 54 GLU B C 1
ATOM 1519 O O . GLU B 1 54 ? 10.773 25.141 2.637 1 98.56 54 GLU B O 1
ATOM 1524 N N . LYS B 1 55 ? 12.094 25.266 0.826 1 97.94 55 LYS B N 1
ATOM 1525 C CA . LYS B 1 55 ? 13.289 25.547 1.614 1 97.94 55 LYS B CA 1
ATOM 1526 C C . LYS B 1 55 ? 13.758 26.984 1.395 1 97.94 55 LYS B C 1
ATOM 1528 O O . LYS B 1 55 ? 13.852 27.438 0.255 1 97.94 55 LYS B O 1
ATOM 1533 N N . LYS B 1 56 ? 13.961 27.672 2.49 1 96.75 56 LYS B N 1
ATOM 1534 C CA . LYS B 1 56 ? 14.562 29 2.504 1 96.75 56 LYS B CA 1
ATOM 1535 C C . LYS B 1 56 ? 15.672 29.094 3.553 1 96.75 56 LYS B C 1
ATOM 1537 O O . LYS B 1 56 ? 15.969 28.109 4.238 1 96.75 56 LYS B O 1
ATOM 1542 N N . LYS B 1 57 ? 16.297 30.266 3.674 1 95.5 57 LYS B N 1
ATOM 1543 C CA . LYS B 1 57 ? 17.375 30.484 4.637 1 95.5 57 LYS B CA 1
ATOM 1544 C C . LYS B 1 57 ? 16.891 30.266 6.066 1 95.5 57 LYS B C 1
ATOM 1546 O O . LYS B 1 57 ? 17.625 29.766 6.91 1 95.5 57 LYS B O 1
ATOM 1551 N N . GLU B 1 58 ? 15.617 30.562 6.254 1 95.06 58 GLU B N 1
ATOM 1552 C CA . GLU B 1 58 ? 15.031 30.5 7.594 1 95.06 58 GLU B CA 1
ATOM 1553 C C . GLU B 1 58 ? 14.711 29.062 7.992 1 95.06 58 GLU B C 1
ATOM 1555 O O . GLU B 1 58 ? 14.531 28.766 9.172 1 95.06 58 GLU B O 1
ATOM 1560 N N . GLY B 1 59 ? 14.5 28.219 6.953 1 97.88 59 GLY B N 1
ATOM 1561 C CA . GLY B 1 59 ? 14.18 26.844 7.254 1 97.88 59 GLY B CA 1
ATOM 1562 C C . GLY B 1 59 ? 13.227 26.219 6.254 1 97.88 59 GLY B C 1
ATOM 1563 O O . GLY B 1 59 ? 13.133 26.656 5.109 1 97.88 59 GLY B O 1
ATOM 1564 N N . ILE B 1 60 ? 12.664 25.156 6.68 1 98.75 60 ILE B N 1
ATOM 1565 C CA . ILE B 1 60 ? 11.82 24.359 5.805 1 98.75 60 ILE B CA 1
ATOM 1566 C C . ILE B 1 60 ? 10.352 24.547 6.191 1 98.75 60 ILE B C 1
ATOM 1568 O O . ILE B 1 60 ? 9.992 24.438 7.363 1 98.75 60 ILE B O 1
ATOM 1572 N N . SER B 1 61 ? 9.516 24.828 5.25 1 98.69 61 SER B N 1
ATOM 1573 C CA . SER B 1 61 ? 8.078 24.984 5.461 1 98.69 61 SER B CA 1
ATOM 1574 C C . SER B 1 61 ? 7.285 24.062 4.539 1 98.69 61 SER B C 1
ATOM 1576 O O . SER B 1 61 ? 7.676 23.844 3.391 1 98.69 61 SER B O 1
ATOM 1578 N N . ILE B 1 62 ? 6.203 23.609 5.078 1 98.56 62 ILE B N 1
ATOM 1579 C CA . ILE B 1 62 ? 5.305 22.797 4.266 1 98.56 62 ILE B CA 1
ATOM 1580 C C . ILE B 1 62 ? 4.414 23.703 3.416 1 98.56 62 ILE B C 1
ATOM 1582 O O . ILE B 1 62 ? 4.016 24.781 3.857 1 98.56 62 ILE B O 1
ATOM 1586 N N . THR B 1 63 ? 4.137 23.312 2.182 1 98.38 63 THR B N 1
ATOM 1587 C CA . THR B 1 63 ? 3.279 24.078 1.289 1 98.38 63 THR B CA 1
ATOM 1588 C C . THR B 1 63 ? 1.815 23.703 1.48 1 98.38 63 THR B C 1
ATOM 1590 O O . THR B 1 63 ? 1.506 22.75 2.211 1 98.38 63 THR B O 1
ATOM 1593 N N . GLU B 1 64 ? 0.959 24.438 0.773 1 97.81 64 GLU B N 1
ATOM 1594 C CA . GLU B 1 64 ? -0.456 24.078 0.78 1 97.81 64 GLU B CA 1
ATOM 1595 C C . GLU B 1 64 ? -0.677 22.688 0.184 1 97.81 64 GLU B C 1
ATOM 1597 O O . GLU B 1 64 ? -1.532 21.938 0.654 1 97.81 64 GLU B O 1
ATOM 1602 N N . THR B 1 65 ? 0.066 22.406 -0.822 1 97.56 65 THR B N 1
ATOM 1603 C CA . THR B 1 65 ? -0.013 21.094 -1.447 1 97.56 65 THR B CA 1
ATOM 1604 C C . THR B 1 65 ? 0.408 20 -0.468 1 97.56 65 THR B C 1
ATOM 1606 O O . THR B 1 65 ? -0.211 18.938 -0.412 1 97.56 65 THR B O 1
ATOM 1609 N N . GLY B 1 66 ? 1.436 20.266 0.325 1 97.81 66 GLY B N 1
ATOM 1610 C CA . GLY B 1 66 ? 1.873 19.328 1.348 1 97.81 66 GLY B CA 1
ATOM 1611 C C . GLY B 1 66 ? 0.845 19.125 2.443 1 97.81 66 GLY B C 1
ATOM 1612 O O . GLY B 1 66 ? 0.623 17.984 2.883 1 97.81 66 GLY B O 1
ATOM 1613 N N . ILE B 1 67 ? 0.225 20.172 2.822 1 97.25 67 ILE B N 1
ATOM 1614 C CA . ILE B 1 67 ? -0.806 20.109 3.854 1 97.25 67 ILE B CA 1
ATOM 1615 C C . ILE B 1 67 ? -1.982 19.281 3.357 1 97.25 67 ILE B C 1
ATOM 1617 O O . ILE B 1 67 ? -2.48 18.406 4.074 1 97.25 67 ILE B O 1
ATOM 1621 N N . LYS B 1 68 ? -2.373 19.531 2.162 1 96.19 68 LYS B N 1
ATOM 1622 C CA . LYS B 1 68 ? -3.48 18.797 1.57 1 96.19 68 LYS B CA 1
ATOM 1623 C C . LYS B 1 68 ? -3.174 17.297 1.521 1 96.19 68 LYS B C 1
ATOM 1625 O O . LYS B 1 68 ? -4.051 16.469 1.781 1 96.19 68 LYS B O 1
ATOM 1630 N N . ALA B 1 69 ? -1.961 16.953 1.24 1 96.62 69 ALA B N 1
ATOM 1631 C CA . ALA B 1 69 ? -1.556 15.547 1.19 1 96.62 69 ALA B CA 1
ATOM 1632 C C . ALA B 1 69 ? -1.706 14.883 2.557 1 96.62 69 ALA B C 1
ATOM 1634 O O . ALA B 1 69 ? -2.195 13.758 2.654 1 96.62 69 ALA B O 1
ATOM 1635 N N . ILE B 1 70 ? -1.345 15.578 3.598 1 96.75 70 ILE B N 1
ATOM 1636 C CA . ILE B 1 70 ? -1.463 15.055 4.957 1 96.75 70 ILE B CA 1
ATOM 1637 C C . ILE B 1 70 ? -2.938 14.898 5.324 1 96.75 70 ILE B C 1
ATOM 1639 O O . ILE B 1 70 ? -3.336 13.891 5.902 1 96.75 70 ILE B O 1
ATOM 1643 N N . GLU B 1 71 ? -3.709 15.898 4.973 1 95.88 71 GLU B N 1
ATOM 1644 C CA . GLU B 1 71 ? -5.133 15.875 5.293 1 95.88 71 GLU B CA 1
ATOM 1645 C C . GLU B 1 71 ? -5.836 14.719 4.582 1 95.88 71 GLU B C 1
ATOM 1647 O O . GLU B 1 71 ? -6.719 14.078 5.156 1 95.88 71 GLU B O 1
ATOM 1652 N N . GLU B 1 72 ? -5.488 14.531 3.359 1 96.25 72 GLU B N 1
ATOM 1653 C CA . GLU B 1 72 ? -6.047 13.414 2.607 1 96.25 72 GLU B CA 1
ATOM 1654 C C . GLU B 1 72 ? -5.688 12.078 3.254 1 96.25 72 GLU B C 1
ATOM 1656 O O . GLU B 1 72 ? -6.516 11.164 3.307 1 96.25 72 GLU B O 1
ATOM 1661 N N . LEU B 1 73 ? -4.5 11.984 3.729 1 96.56 73 LEU B N 1
ATOM 1662 C CA . LEU B 1 73 ? -4.078 10.766 4.414 1 96.56 73 LEU B CA 1
ATOM 1663 C C . LEU B 1 73 ? -4.895 10.547 5.684 1 96.56 73 LEU B C 1
ATOM 1665 O O . LEU B 1 73 ? -5.324 9.43 5.969 1 96.56 73 LEU B O 1
ATOM 1669 N N . VAL B 1 74 ? -5.113 11.578 6.445 1 96.44 74 VAL B N 1
ATOM 1670 C CA . VAL B 1 74 ? -5.859 11.508 7.695 1 96.44 74 VAL B CA 1
ATOM 1671 C C . VAL B 1 74 ? -7.301 11.094 7.41 1 96.44 74 VAL B C 1
ATOM 1673 O O . VAL B 1 74 ? -7.855 10.234 8.102 1 96.44 74 VAL B O 1
ATOM 1676 N N . ARG B 1 75 ? -7.859 11.703 6.441 1 97.5 75 ARG B N 1
ATOM 1677 C CA . ARG B 1 75 ? -9.227 11.352 6.066 1 97.5 75 ARG B CA 1
ATOM 1678 C C . ARG B 1 75 ? -9.328 9.891 5.656 1 97.5 75 ARG B C 1
ATOM 1680 O O . ARG B 1 75 ? -10.219 9.172 6.113 1 97.5 75 ARG B O 1
ATOM 1687 N N . ALA B 1 76 ? -8.438 9.484 4.812 1 97.5 76 ALA B N 1
ATOM 1688 C CA . ALA B 1 76 ? -8.414 8.094 4.375 1 97.5 76 ALA B CA 1
ATOM 1689 C C . ALA B 1 76 ? -8.305 7.145 5.566 1 97.5 76 ALA B C 1
ATOM 1691 O O . ALA B 1 76 ? -9.047 6.164 5.664 1 97.5 76 ALA B O 1
ATOM 1692 N N . HIS B 1 77 ? -7.434 7.457 6.473 1 98 77 HIS B N 1
ATOM 1693 C CA . HIS B 1 77 ? -7.207 6.652 7.664 1 98 77 HIS B CA 1
ATOM 1694 C C . HIS B 1 77 ? -8.484 6.5 8.477 1 98 77 HIS B C 1
ATOM 1696 O O . HIS B 1 77 ? -8.867 5.383 8.836 1 98 77 HIS B O 1
ATOM 1702 N N . ARG B 1 78 ? -9.156 7.574 8.648 1 98.5 78 ARG B N 1
ATOM 1703 C CA . ARG B 1 78 ? -10.336 7.582 9.5 1 98.5 78 ARG B CA 1
ATOM 1704 C C . ARG B 1 78 ? -11.492 6.828 8.852 1 98.5 78 ARG B C 1
ATOM 1706 O O . ARG B 1 78 ? -12.227 6.105 9.523 1 98.5 78 ARG B O 1
ATOM 1713 N N . ILE B 1 79 ? -11.641 6.965 7.586 1 98.38 79 ILE B N 1
ATOM 1714 C CA . ILE B 1 79 ? -12.711 6.281 6.871 1 98.38 79 ILE B CA 1
ATOM 1715 C C . ILE B 1 79 ? -12.43 4.777 6.836 1 98.38 79 ILE B C 1
ATOM 1717 O O . ILE B 1 79 ? -13.336 3.969 7.059 1 98.38 79 ILE B O 1
ATOM 1721 N N . LEU B 1 80 ? -11.227 4.395 6.605 1 98.62 80 LEU B N 1
ATOM 1722 C CA . LEU B 1 80 ? -10.859 2.982 6.574 1 98.62 80 LEU B CA 1
ATOM 1723 C C . LEU B 1 80 ? -11.008 2.348 7.953 1 98.62 80 LEU B C 1
ATOM 1725 O O . LEU B 1 80 ? -11.484 1.218 8.07 1 98.62 80 LEU B O 1
ATOM 1729 N N . GLU B 1 81 ? -10.633 3.094 8.93 1 98.5 81 GLU B N 1
ATOM 1730 C CA . GLU B 1 81 ? -10.836 2.615 10.297 1 98.5 81 GLU B CA 1
ATOM 1731 C C . GLU B 1 81 ? -12.312 2.322 10.555 1 98.5 81 GLU B C 1
ATOM 1733 O O . GLU B 1 81 ? -12.648 1.319 11.188 1 98.5 81 GLU B O 1
ATOM 1738 N N . TYR B 1 82 ? -13.102 3.24 10.125 1 98.5 82 TYR B N 1
ATOM 1739 C CA . TYR B 1 82 ? -14.539 3.068 10.289 1 98.5 82 TYR B CA 1
ATOM 1740 C C . TYR B 1 82 ? -15.008 1.76 9.664 1 98.5 82 TYR B C 1
ATOM 1742 O O . TYR B 1 82 ? -15.719 0.978 10.305 1 98.5 82 TYR B O 1
ATOM 1750 N N . LEU B 1 83 ? -14.602 1.516 8.445 1 98.62 83 LEU B N 1
ATOM 1751 C CA . LEU B 1 83 ? -14.953 0.273 7.766 1 98.62 83 LEU B CA 1
ATOM 1752 C C . LEU B 1 83 ? -14.492 -0.936 8.57 1 98.62 83 LEU B C 1
ATOM 1754 O O . LEU B 1 83 ? -15.25 -1.892 8.758 1 98.62 83 LEU B O 1
ATOM 1758 N N . LEU B 1 84 ? -13.242 -0.921 9.062 1 98.75 84 LEU B N 1
ATOM 1759 C CA . LEU B 1 84 ? -12.68 -2.072 9.758 1 98.75 84 LEU B CA 1
ATOM 1760 C C . LEU B 1 84 ? -13.445 -2.363 11.039 1 98.75 84 LEU B C 1
ATOM 1762 O O . LEU B 1 84 ? -13.672 -3.525 11.391 1 98.75 84 LEU B O 1
ATOM 1766 N N . VAL B 1 85 ? -13.867 -1.334 11.664 1 98.69 85 VAL B N 1
ATOM 1767 C CA . VAL B 1 85 ? -14.656 -1.525 12.875 1 98.69 85 VAL B CA 1
ATOM 1768 C C . VAL B 1 85 ? -16.016 -2.109 12.516 1 98.69 85 VAL B C 1
ATOM 1770 O O . VAL B 1 85 ? -16.531 -2.994 13.203 1 98.69 85 VAL B O 1
ATOM 1773 N N . GLU B 1 86 ? -16.594 -1.627 11.438 1 97.44 86 GLU B N 1
ATOM 1774 C CA . GLU B 1 86 ? -17.844 -2.205 10.945 1 97.44 86 GLU B CA 1
ATOM 1775 C C . GLU B 1 86 ? -17.688 -3.697 10.664 1 97.44 86 GLU B C 1
ATOM 1777 O O . GLU B 1 86 ? -18.641 -4.461 10.812 1 97.44 86 GLU B O 1
ATOM 1782 N N . MET B 1 87 ? -16.531 -4.09 10.312 1 97.88 87 MET B N 1
ATOM 1783 C CA . MET B 1 87 ? -16.25 -5.48 9.961 1 97.88 87 MET B CA 1
ATOM 1784 C C . MET B 1 87 ? -15.922 -6.305 11.203 1 97.88 87 MET B C 1
ATOM 1786 O O . MET B 1 87 ? -15.656 -7.504 11.102 1 97.88 87 MET B O 1
ATOM 1790 N N . GLY B 1 88 ? -15.805 -5.656 12.305 1 97.69 88 GLY B N 1
ATOM 1791 C CA . GLY B 1 88 ? -15.703 -6.406 13.547 1 97.69 88 GLY B CA 1
ATOM 1792 C C . GLY B 1 88 ? -14.359 -6.25 14.234 1 97.69 88 GLY B C 1
ATOM 1793 O O . GLY B 1 88 ? -14.117 -6.855 15.281 1 97.69 88 GLY B O 1
ATOM 1794 N N . PHE B 1 89 ? -13.523 -5.48 13.742 1 98.56 89 PHE B N 1
ATOM 1795 C CA . PHE B 1 89 ? -12.258 -5.23 14.43 1 98.56 89 PHE B CA 1
ATOM 1796 C C . PHE B 1 89 ? -12.461 -4.262 15.586 1 98.56 89 PHE B C 1
ATOM 1798 O O . PHE B 1 89 ? -13.352 -3.414 15.555 1 98.56 89 PHE B O 1
ATOM 1805 N N . SER B 1 90 ? -11.633 -4.438 16.594 1 98.31 90 SER B N 1
ATOM 1806 C CA . SER B 1 90 ? -11.602 -3.398 17.625 1 98.31 90 SER B CA 1
ATOM 1807 C C . SER B 1 90 ? -11.047 -2.092 17.062 1 98.31 90 SER B C 1
ATOM 1809 O O . SER B 1 90 ? -10.367 -2.088 16.047 1 98.31 90 SER B O 1
ATOM 1811 N N . LYS B 1 91 ? -11.344 -1.009 17.766 1 97.38 91 LYS B N 1
ATOM 1812 C CA . LYS B 1 91 ? -10.836 0.295 17.344 1 97.38 91 LYS B CA 1
ATOM 1813 C C . LYS B 1 91 ? -9.312 0.29 17.281 1 97.38 91 LYS B C 1
ATOM 1815 O O . LYS B 1 91 ? -8.719 0.839 16.344 1 97.38 91 LYS B O 1
ATOM 1820 N N . ASP B 1 92 ? -8.664 -0.373 18.234 1 97.62 92 ASP B N 1
ATOM 1821 C CA . ASP B 1 92 ? -7.207 -0.418 18.281 1 97.62 92 ASP B CA 1
ATOM 1822 C C . ASP B 1 92 ? -6.645 -1.238 17.125 1 97.62 92 ASP B C 1
ATOM 1824 O O . ASP B 1 92 ? -5.688 -0.819 16.469 1 97.62 92 ASP B O 1
ATOM 1828 N N . GLU B 1 93 ? -7.223 -2.393 16.859 1 97.94 93 GLU B N 1
ATOM 1829 C CA . GLU B 1 93 ? -6.809 -3.209 15.719 1 97.94 93 GLU B CA 1
ATOM 1830 C C . GLU B 1 93 ? -6.996 -2.455 14.406 1 97.94 93 GLU B C 1
ATOM 1832 O O . GLU B 1 93 ? -6.113 -2.48 13.539 1 97.94 93 GLU B O 1
ATOM 1837 N N . ALA B 1 94 ? -8.133 -1.859 14.281 1 98.31 94 ALA B N 1
ATOM 1838 C CA . ALA B 1 94 ? -8.445 -1.111 13.07 1 98.31 94 ALA B CA 1
ATOM 1839 C C . ALA B 1 94 ? -7.391 -0.045 12.797 1 98.31 94 ALA B C 1
ATOM 1841 O O . ALA B 1 94 ? -6.898 0.074 11.672 1 98.31 94 ALA B O 1
ATOM 1842 N N . CYS B 1 95 ? -7.059 0.697 13.836 1 97.81 95 CYS B N 1
ATOM 1843 C CA . CYS B 1 95 ? -6.051 1.743 13.711 1 97.81 95 CYS B CA 1
ATOM 1844 C C . CYS B 1 95 ? -4.711 1.16 13.281 1 97.81 95 CYS B C 1
ATOM 1846 O O . CYS B 1 95 ? -4.082 1.663 12.344 1 97.81 95 CYS B O 1
ATOM 1848 N N . GLN B 1 96 ? -4.273 0.112 13.898 1 97.69 96 GLN B N 1
ATOM 1849 C CA . GLN B 1 96 ? -2.994 -0.525 13.602 1 97.69 96 GLN B CA 1
ATOM 1850 C C . GLN B 1 96 ? -2.971 -1.074 12.18 1 97.69 96 GLN B C 1
ATOM 1852 O O . GLN B 1 96 ? -1.997 -0.879 11.445 1 97.69 96 GLN B O 1
ATOM 1857 N N . PHE B 1 97 ? -4.062 -1.724 11.781 1 97.88 97 PHE B N 1
ATOM 1858 C CA . PHE B 1 97 ? -4.133 -2.322 10.453 1 97.88 97 PHE B CA 1
ATOM 1859 C C . PHE B 1 97 ? -4.168 -1.246 9.375 1 97.88 97 PHE B C 1
ATOM 1861 O O . PHE B 1 97 ? -3.475 -1.352 8.359 1 97.88 97 PHE B O 1
ATOM 1868 N N . THR B 1 98 ? -4.988 -0.223 9.578 1 98.19 98 THR B N 1
ATOM 1869 C CA . THR B 1 98 ? -5.184 0.81 8.562 1 98.19 98 THR B CA 1
ATOM 1870 C C . THR B 1 98 ? -3.865 1.515 8.25 1 98.19 98 THR B C 1
ATOM 1872 O O . THR B 1 98 ? -3.605 1.876 7.102 1 98.19 98 THR B O 1
ATOM 1875 N N . ARG B 1 99 ? -3 1.618 9.242 1 96.38 99 ARG B N 1
ATOM 1876 C CA . ARG B 1 99 ? -1.726 2.311 9.086 1 96.38 99 ARG B CA 1
ATOM 1877 C C . ARG B 1 99 ? -0.842 1.604 8.062 1 96.38 99 ARG B C 1
ATOM 1879 O O . ARG B 1 99 ? 0.078 2.209 7.504 1 96.38 99 ARG B O 1
ATOM 1886 N N . GLU B 1 100 ? -1.133 0.422 7.789 1 95.12 100 GLU B N 1
ATOM 1887 C CA . GLU B 1 100 ? -0.299 -0.369 6.887 1 95.12 100 GLU B CA 1
ATOM 1888 C C . GLU B 1 100 ? -0.598 -0.041 5.426 1 95.12 100 GLU B C 1
ATOM 1890 O O . GLU B 1 100 ? 0.19 -0.371 4.539 1 95.12 100 GLU B O 1
ATOM 1895 N N . PHE B 1 101 ? -1.781 0.583 5.18 1 96.44 101 PHE B N 1
ATOM 1896 C CA . PHE B 1 101 ? -2.107 0.645 3.762 1 96.44 101 PHE B CA 1
ATOM 1897 C C . PHE B 1 101 ? -2.893 1.911 3.441 1 96.44 101 PHE B C 1
ATOM 1899 O O . PHE B 1 101 ? -3.199 2.182 2.277 1 96.44 101 PHE B O 1
ATOM 1906 N N . ASP B 1 102 ? -3.268 2.764 4.375 1 97.12 102 ASP B N 1
ATOM 1907 C CA . ASP B 1 102 ? -4.109 3.936 4.16 1 97.12 102 ASP B CA 1
ATOM 1908 C C . ASP B 1 102 ? -3.5 4.871 3.117 1 97.12 102 ASP B C 1
ATOM 1910 O O . ASP B 1 102 ? -4.207 5.387 2.25 1 97.12 102 ASP B O 1
ATOM 1914 N N . PHE B 1 103 ? -2.211 4.961 3.057 1 95.88 103 PHE B N 1
ATOM 1915 C CA . PHE B 1 103 ? -1.48 5.852 2.162 1 95.88 103 PHE B CA 1
ATOM 1916 C C . PHE B 1 103 ? -1.53 5.34 0.728 1 95.88 103 PHE B C 1
ATOM 1918 O O . PHE B 1 103 ? -1.295 6.094 -0.217 1 95.88 103 PHE B O 1
ATOM 1925 N N . ALA B 1 104 ? -1.859 4.078 0.567 1 95.5 104 ALA B N 1
ATOM 1926 C CA . ALA B 1 104 ? -1.785 3.445 -0.748 1 95.5 104 ALA B CA 1
ATOM 1927 C C . ALA B 1 104 ? -3.146 3.455 -1.438 1 95.5 104 ALA B C 1
ATOM 1929 O O . ALA B 1 104 ? -3.242 3.195 -2.641 1 95.5 104 ALA B O 1
ATOM 1930 N N . VAL B 1 105 ? -4.184 3.742 -0.757 1 97 105 VAL B N 1
ATOM 1931 C CA . VAL B 1 105 ? -5.531 3.686 -1.318 1 97 105 VAL B CA 1
ATOM 1932 C C . VAL B 1 105 ? -5.844 4.992 -2.045 1 97 105 VAL B C 1
ATOM 1934 O O . VAL B 1 105 ? -5.773 6.07 -1.451 1 97 105 VAL B O 1
ATOM 1937 N N . PRO B 1 106 ? -6.242 4.867 -3.303 1 96.25 106 PRO B N 1
ATOM 1938 C CA . PRO B 1 106 ? -6.535 6.074 -4.086 1 96.25 106 PRO B CA 1
ATOM 1939 C C . PRO B 1 106 ? -7.672 6.898 -3.49 1 96.25 106 PRO B C 1
ATOM 1941 O O . PRO B 1 106 ? -8.641 6.34 -2.963 1 96.25 106 PRO B O 1
ATOM 1944 N N . LYS B 1 107 ? -7.52 8.219 -3.684 1 95.44 107 LYS B N 1
ATOM 1945 C CA . LYS B 1 107 ? -8.5 9.156 -3.15 1 95.44 107 LYS B CA 1
ATOM 1946 C C . LYS B 1 107 ? -9.898 8.859 -3.684 1 95.44 107 LYS B C 1
ATOM 1948 O O . LYS B 1 107 ? -10.891 9.023 -2.969 1 95.44 107 LYS B O 1
ATOM 1953 N N . GLU B 1 108 ? -9.984 8.492 -4.934 1 96.69 108 GLU B N 1
ATOM 1954 C CA . GLU B 1 108 ? -11.273 8.195 -5.559 1 96.69 108 GLU B CA 1
ATOM 1955 C C . GLU B 1 108 ? -11.992 7.07 -4.82 1 96.69 108 GLU B C 1
ATOM 1957 O O . GLU B 1 108 ? -13.211 7.117 -4.645 1 96.69 108 GLU B O 1
ATOM 1962 N N . ILE B 1 109 ? -11.273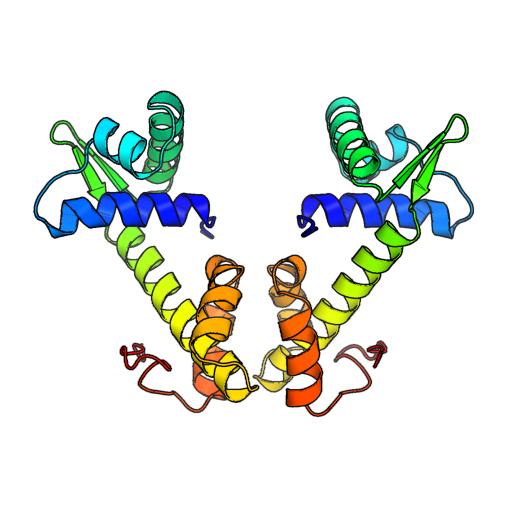 6.109 -4.383 1 98.12 109 ILE B N 1
ATOM 1963 C CA . ILE B 1 109 ? -11.844 4.992 -3.645 1 98.12 109 ILE B CA 1
ATOM 1964 C C . ILE B 1 109 ? -12.32 5.469 -2.273 1 98.12 109 ILE B C 1
ATOM 1966 O O . ILE B 1 109 ? -13.422 5.113 -1.833 1 98.12 109 ILE B O 1
ATOM 1970 N N . ILE B 1 110 ? -11.508 6.246 -1.635 1 98 110 ILE B N 1
ATOM 1971 C CA . ILE B 1 110 ? -11.836 6.758 -0.309 1 98 110 ILE B CA 1
ATOM 1972 C C . ILE B 1 110 ? -13.133 7.559 -0.372 1 98 110 ILE B C 1
ATOM 1974 O O . ILE B 1 110 ? -14 7.414 0.495 1 98 110 ILE B O 1
ATOM 1978 N N . ASP B 1 111 ? -13.227 8.391 -1.384 1 97.38 111 ASP B N 1
ATOM 1979 C CA . ASP B 1 111 ? -14.43 9.203 -1.552 1 97.38 111 ASP B CA 1
ATOM 1980 C C . ASP B 1 111 ? -15.672 8.328 -1.702 1 97.38 111 ASP B C 1
ATOM 1982 O O . ASP B 1 111 ? -16.688 8.57 -1.051 1 97.38 111 ASP B O 1
ATOM 1986 N N . LYS B 1 112 ? -15.617 7.297 -2.439 1 97.81 112 LYS B N 1
ATOM 1987 C CA . LYS B 1 112 ? -16.766 6.41 -2.648 1 97.81 112 LYS B CA 1
ATOM 1988 C C . LYS B 1 112 ? -17.031 5.559 -1.409 1 97.81 112 LYS B C 1
ATOM 1990 O O . LYS B 1 112 ? -18.188 5.254 -1.096 1 97.81 112 LYS B O 1
ATOM 1995 N N . LEU B 1 113 ? -15.953 5.188 -0.79 1 98.06 113 LEU B N 1
ATOM 1996 C CA . LEU B 1 113 ? -16.109 4.41 0.435 1 98.06 113 LEU B CA 1
ATOM 1997 C C . LEU B 1 113 ? -16.859 5.211 1.495 1 98.06 113 LEU B C 1
ATOM 1999 O O . LEU B 1 113 ? -17.703 4.668 2.213 1 98.06 113 LEU B O 1
ATOM 2003 N N . TYR B 1 114 ? -16.469 6.488 1.535 1 98.12 114 TYR B N 1
ATOM 2004 C CA . TYR B 1 114 ? -17.172 7.387 2.455 1 98.12 114 TYR B CA 1
ATOM 2005 C C . TYR B 1 114 ? -18.672 7.359 2.215 1 98.12 114 TYR B C 1
ATOM 2007 O O . TYR B 1 114 ? -19.453 7.219 3.158 1 98.12 114 TYR B O 1
ATOM 2015 N N . GLU B 1 115 ? -19.047 7.438 0.991 1 97.56 115 GLU B N 1
ATOM 2016 C CA . GLU B 1 115 ? -20.453 7.387 0.609 1 97.56 115 GLU B CA 1
ATOM 2017 C C . GLU B 1 115 ? -21.062 6.016 0.897 1 97.56 115 GLU B C 1
ATOM 2019 O O . GLU B 1 115 ? -22.172 5.914 1.434 1 97.56 115 GLU B O 1
ATOM 2024 N N . TYR B 1 116 ? -20.344 5.008 0.548 1 97.19 116 TYR B N 1
ATOM 2025 C CA . TYR B 1 116 ? -20.766 3.623 0.709 1 97.19 116 TYR B CA 1
ATOM 2026 C C . TYR B 1 116 ? -21.062 3.311 2.17 1 97.19 116 TYR B C 1
ATOM 2028 O O . TYR B 1 116 ? -21.984 2.545 2.473 1 97.19 116 TYR B O 1
ATOM 2036 N N . LEU B 1 117 ? -20.328 3.973 3.084 1 97.5 117 LEU B N 1
ATOM 2037 C CA . LEU B 1 117 ? -20.438 3.711 4.512 1 97.5 117 LEU B CA 1
ATOM 2038 C C . LEU B 1 117 ? -21.5 4.598 5.145 1 97.5 117 LEU B C 1
ATOM 2040 O O . LEU B 1 117 ? -21.703 4.574 6.363 1 97.5 117 LEU B O 1
ATOM 2044 N N . GLY B 1 118 ? -22.141 5.398 4.344 1 97.19 118 GLY B N 1
ATOM 2045 C CA . GLY B 1 118 ? -23.219 6.25 4.832 1 97.19 118 GLY B CA 1
ATOM 2046 C C . GLY B 1 118 ? -22.719 7.574 5.387 1 97.19 118 GLY B C 1
ATOM 2047 O O . GLY B 1 118 ? -23.328 8.133 6.305 1 97.19 118 GLY B O 1
ATOM 2048 N N . LYS B 1 119 ? -21.562 8.008 5.07 1 97.44 119 LYS B N 1
ATOM 2049 C CA . LYS B 1 119 ? -21 9.312 5.387 1 97.44 119 LYS B CA 1
ATOM 2050 C C . LYS B 1 119 ? -20.844 9.5 6.891 1 97.44 119 LYS B C 1
ATOM 2052 O O . LYS B 1 119 ? -21.328 10.477 7.457 1 97.44 119 LYS B O 1
ATOM 2057 N N . PRO B 1 120 ? -20.172 8.586 7.438 1 97.31 120 PRO B N 1
ATOM 2058 C CA . PRO B 1 120 ? -19.969 8.758 8.875 1 97.31 120 PRO B CA 1
ATOM 2059 C C . PRO B 1 120 ? -19.297 10.086 9.227 1 97.31 120 PRO B C 1
ATOM 2061 O O . PRO B 1 120 ? -18.406 10.539 8.516 1 97.31 120 PRO B O 1
ATOM 2064 N N . GLY B 1 121 ? -19.656 10.68 10.32 1 96.69 121 GLY B N 1
ATOM 2065 C CA . GLY B 1 121 ? -19.156 11.984 10.719 1 96.69 121 GLY B CA 1
ATOM 2066 C C . GLY B 1 121 ? -17.844 11.914 11.492 1 96.69 121 GLY B C 1
ATOM 2067 O O . GLY B 1 121 ? -17.062 12.867 11.492 1 96.69 121 GLY B O 1
ATOM 2068 N N . LYS B 1 122 ? -17.734 10.812 12.203 1 97.38 122 LYS B N 1
ATOM 2069 C CA . LYS B 1 122 ? -16.562 10.664 13.062 1 97.38 122 LYS B CA 1
ATOM 2070 C C . LYS B 1 122 ? -15.922 9.289 12.891 1 97.38 122 LYS B C 1
ATOM 2072 O O . LYS B 1 122 ? -16.609 8.32 12.555 1 97.38 122 LYS B O 1
ATOM 2077 N N . CYS B 1 123 ? -14.672 9.242 13.172 1 97 123 CYS B N 1
ATOM 2078 C CA . CYS B 1 123 ? -14.008 7.938 13.195 1 97 123 CYS B CA 1
ATOM 2079 C C . CYS B 1 123 ? -14.289 7.211 14.508 1 97 123 CYS B C 1
ATOM 2081 O O . CYS B 1 123 ? -14.867 7.785 15.43 1 97 123 CYS B O 1
ATOM 2083 N N . PRO B 1 124 ? -13.859 6.023 14.602 1 97 124 PRO B N 1
ATOM 2084 C CA . PRO B 1 124 ? -14.164 5.242 15.797 1 97 124 PRO B CA 1
ATOM 2085 C C . PRO B 1 124 ? -13.586 5.867 17.062 1 97 124 PRO B C 1
ATOM 2087 O O . PRO B 1 124 ? -14.078 5.605 18.172 1 97 124 PRO B O 1
ATOM 2090 N N . HIS B 1 125 ? -12.578 6.656 17 1 96.5 125 HIS B N 1
ATOM 2091 C CA . HIS B 1 125 ? -11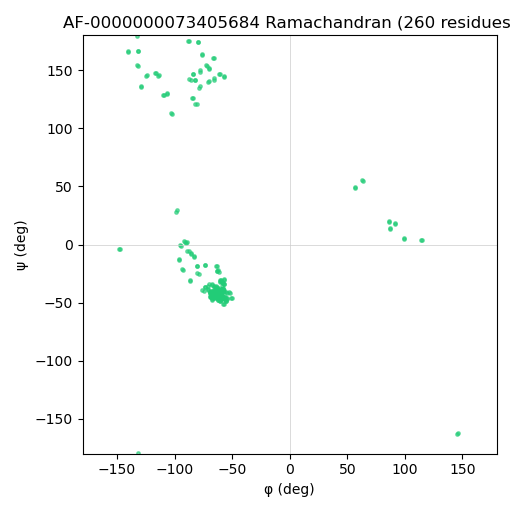.984 7.316 18.156 1 96.5 125 HIS B CA 1
ATOM 2092 C C . HIS B 1 125 ? -12.664 8.648 18.453 1 96.5 125 HIS B C 1
ATOM 2094 O O . HIS B 1 125 ? -12.305 9.336 19.406 1 96.5 125 HIS B O 1
ATOM 2100 N N . GLY B 1 126 ? -13.555 9.023 17.594 1 96.88 126 GLY B N 1
ATOM 2101 C CA . GLY B 1 126 ? -14.32 10.227 17.859 1 96.88 126 GLY B CA 1
ATOM 2102 C C . GLY B 1 126 ? -13.789 11.445 17.125 1 96.88 126 GLY B C 1
ATOM 2103 O O . GLY B 1 126 ? -14.289 12.555 17.312 1 96.88 126 GLY B O 1
ATOM 2104 N N . GLU B 1 127 ? -12.836 11.297 16.297 1 96.38 127 GLU B N 1
ATOM 2105 C CA . GLU B 1 127 ? -12.289 12.406 15.523 1 96.38 127 GLU B CA 1
ATOM 2106 C C . GLU B 1 127 ? -13.109 12.664 14.258 1 96.38 127 GLU B C 1
ATOM 2108 O O . GLU B 1 127 ? -13.586 11.727 13.625 1 96.38 127 GLU B O 1
ATOM 2113 N N . THR B 1 128 ? -13.195 13.852 13.859 1 96.94 128 THR B N 1
ATOM 2114 C CA . THR B 1 128 ? -14.062 14.258 12.758 1 96.94 128 THR B CA 1
ATOM 2115 C C . THR B 1 128 ? -13.523 13.742 11.43 1 96.94 128 THR B C 1
ATOM 2117 O O . THR B 1 128 ? -12.32 13.797 11.172 1 96.94 128 THR B O 1
ATOM 2120 N N . ILE B 1 129 ? -14.359 13.289 10.547 1 96.75 129 ILE B N 1
ATOM 2121 C CA . ILE B 1 129 ? -14.086 13 9.148 1 96.75 129 ILE B CA 1
ATOM 2122 C C . ILE B 1 129 ? -14.625 14.117 8.266 1 96.75 129 ILE B C 1
ATOM 2124 O O . ILE B 1 129 ? -15.844 14.297 8.156 1 96.75 129 ILE B O 1
ATOM 2128 N N . PRO B 1 130 ? -13.75 14.781 7.699 1 89.69 130 PRO B N 1
ATOM 2129 C CA . PRO B 1 130 ? -14.266 15.875 6.875 1 89.69 130 PRO B CA 1
ATOM 2130 C C . PRO B 1 130 ? -15.078 15.383 5.68 1 89.69 130 PRO B C 1
ATOM 2132 O O . PRO B 1 130 ? -14.758 14.352 5.09 1 89.69 130 PRO B O 1
ATOM 2135 N N . SER B 1 131 ? -16.234 16.031 5.191 1 83 131 SER B N 1
ATOM 2136 C CA . SER B 1 131 ? -17.156 15.641 4.125 1 83 131 SER B CA 1
ATOM 2137 C C . SER B 1 131 ? -16.828 16.375 2.824 1 83 131 SER B C 1
ATOM 2139 O O . SER B 1 131 ? -17.469 16.141 1.798 1 83 131 SER B O 1
ATOM 2141 N N . TYR B 1 132 ? -15.773 16.781 2.467 1 69.12 132 TYR B N 1
ATOM 2142 C CA . TYR B 1 132 ? -15.586 17.703 1.344 1 69.12 132 TYR B CA 1
ATOM 2143 C C . TYR B 1 132 ? -16.484 17.312 0.173 1 69.12 132 TYR B C 1
ATOM 2145 O O . TYR B 1 132 ? -16.922 16.172 0.071 1 69.12 132 TYR B O 1
#

Secondary structure (DSSP, 8-state):
-PPPHHHHHHHHHHHHHHTTT--B-HHHHHHHHT--HHHHHHHHHHHHHTTSEEEETTEEEE-HHHHHHHHHHHHHHHHHHHHHHHTT--HHHHHHHHTTTGGGS-HHHHHHHHHHTT--SB-TTS-B----/-PPPHHHHHHHHHHHHHHTTT--B-HHHHHHHHT--HHHHHHHHHHHHHTTSEEEETTEEEE-HHHHHHHHHHHHHHHHHHHHHHHTT--HHHHHHHHTTTGGGS-HHHHHHHHHHTT--SB-TTS-B----

Sequence (264 aa):
MKLSRRELIYLVAVRKYNDQGKQAKLSWIARDLKISPASAFEELQHLEKKGFIEKKKEGISITETGIKAIEELVRAHRILEYLLVEMGFSKDEACQFTREFDFAVPKEIIDKLYEYLGKPGKCPHGETIPSYMKLSRRELIYLVAVRKYNDQGKQAKLSWIARDLKISPASAFEELQHLEKKGFIEKKKEGISITETGIKAIEELVRAHRILEYLLVEMGFSKDEACQFTREFDFAVPKEIIDKLYEYLGKPGKCPHGETIPSY